Protein AF-A0A6A6AL32-F1 (afdb_monomer)

Secondary structure (DSSP, 8-state):
------------------------------EEEEEEETT--EEEEE---SS--EESS--BTTB---EEEEEE-TTEEEEEEEEETTEEEEEEEEEESSEEEE-TT--BSEEEEEEPPTT----------S-TT-S-GGGSSSPPPSEEEEETT--EEE-----TT--EE-EETTEE--EEEEEE-TTEEEEEEEEEEETTEEEEEEEEESSEEEE--TT--EEEEEEEE--

pLDDT: mean 79.02, std 18.91, range [33.31, 97.75]

Solvent-accessible surface area (backbone atoms only — not comparable to full-atom values): 13672 Å² total; per-residue (Å²): 136,87,85,88,81,86,83,83,81,79,83,79,81,78,79,77,78,77,73,70,80,77,73,76,79,68,75,82,63,54,68,34,30,34,33,30,26,84,84,70,51,52,34,78,37,55,50,78,40,84,94,60,74,40,68,64,51,72,66,56,98,87,38,58,50,53,23,36,33,42,38,33,31,71,54,20,35,38,37,31,17,22,73,38,101,88,46,84,39,59,77,72,45,61,50,62,25,75,39,73,52,68,52,74,98,46,45,33,26,28,36,30,25,28,76,57,59,94,84,63,82,78,75,81,81,48,72,74,68,95,64,82,81,74,71,59,75,78,63,78,76,57,73,77,54,34,26,34,32,28,31,82,85,62,41,71,44,74,34,56,71,52,39,88,87,35,74,44,68,42,58,57,98,86,43,75,52,48,41,48,33,42,39,31,30,66,60,17,35,40,36,34,19,30,74,57,67,50,101,89,42,60,41,79,73,47,77,46,76,19,68,47,69,50,70,52,57,102,85,45,54,39,37,31,37,28,22,25,75,68,128

Radius of gyration: 25.01 Å; Cα contacts (8 Å, |Δi|>4): 467; chains: 1; bounding box: 78×56×86 Å

Nearest PDB structures (foldseek):
  5cvr-assembly1_A-2  TM=4.921E-01  e=6.218E+00  Aliivibrio fischeri
  1vde-assembly1_B  TM=1.491E-01  e=5.055E+00  Saccharomyces cerevisiae

Structure (mmCIF, N/CA/C/O backbone):
data_AF-A0A6A6AL32-F1
#
_entry.id   AF-A0A6A6AL32-F1
#
loop_
_atom_site.group_PDB
_atom_site.id
_atom_site.type_symbol
_atom_site.label_atom_id
_atom_site.label_alt_id
_atom_site.label_comp_id
_atom_site.label_asym_id
_atom_site.label_entity_id
_atom_site.label_seq_id
_atom_site.pdbx_PDB_ins_code
_atom_site.Cartn_x
_atom_site.Cartn_y
_atom_site.Cartn_z
_atom_site.occupancy
_atom_site.B_iso_or_equiv
_atom_site.auth_seq_id
_atom_site.auth_comp_id
_atom_site.auth_asym_id
_atom_site.auth_atom_id
_atom_site.pdbx_PDB_model_num
ATOM 1 N N . MET A 1 1 ? -53.733 31.543 -63.436 1.00 39.62 1 MET A N 1
ATOM 2 C CA . MET A 1 1 ? -54.277 31.298 -62.085 1.00 39.62 1 MET A CA 1
ATOM 3 C C . MET A 1 1 ? -53.665 30.007 -61.556 1.00 39.62 1 MET A C 1
ATOM 5 O O . MET A 1 1 ? -53.900 28.961 -62.130 1.00 39.62 1 MET A O 1
ATOM 9 N N . ARG A 1 2 ? -52.800 30.176 -60.545 1.00 41.81 2 ARG A N 1
ATOM 10 C CA . ARG A 1 2 ? -52.396 29.277 -59.444 1.00 41.81 2 ARG A CA 1
ATOM 11 C C . ARG A 1 2 ? -52.102 27.797 -59.759 1.00 41.81 2 ARG A C 1
ATOM 13 O O . ARG A 1 2 ? -52.995 26.963 -59.735 1.00 41.81 2 ARG A O 1
ATOM 20 N N . PHE A 1 3 ? -50.811 27.505 -59.937 1.00 41.69 3 PHE A N 1
ATOM 21 C CA . PHE A 1 3 ? -50.223 26.168 -59.827 1.00 41.69 3 PHE A CA 1
ATOM 22 C C . PHE A 1 3 ? -49.847 25.841 -58.374 1.00 41.69 3 PHE A C 1
ATOM 24 O O . PHE A 1 3 ? -49.386 26.706 -57.629 1.00 41.69 3 PHE A O 1
ATOM 31 N N . SER A 1 4 ? -50.083 24.581 -58.013 1.00 46.56 4 SER A N 1
ATOM 32 C CA . SER A 1 4 ? -49.845 23.942 -56.721 1.00 46.56 4 SER A CA 1
ATOM 33 C C . SER A 1 4 ? -48.371 23.887 -56.321 1.00 46.56 4 SER A C 1
ATOM 35 O O . SER A 1 4 ? -47.539 23.436 -57.103 1.00 46.56 4 SER A O 1
ATOM 37 N N . SER A 1 5 ? -48.091 24.201 -55.054 1.00 47.94 5 SER A N 1
ATOM 38 C CA . SER A 1 5 ? -46.848 23.831 -54.370 1.00 47.94 5 SER A CA 1
ATOM 39 C C . SER A 1 5 ? -47.209 23.171 -53.041 1.00 47.94 5 SER A C 1
ATOM 41 O O . SER A 1 5 ? -47.559 23.851 -52.080 1.00 47.94 5 SER A O 1
ATOM 43 N N . ILE A 1 6 ? -47.173 21.837 -52.999 1.00 52.34 6 ILE A N 1
ATOM 44 C CA . ILE A 1 6 ? -47.275 21.056 -51.761 1.00 52.34 6 ILE A CA 1
ATOM 45 C C . ILE A 1 6 ? -45.851 20.894 -51.229 1.00 52.34 6 ILE A C 1
ATOM 47 O O . ILE A 1 6 ? -45.021 20.238 -51.852 1.00 52.34 6 ILE A O 1
ATOM 51 N N . ILE A 1 7 ? -45.564 21.519 -50.089 1.00 51.28 7 ILE A N 1
ATOM 52 C CA . ILE A 1 7 ? -44.311 21.349 -49.352 1.00 51.28 7 ILE A CA 1
ATOM 53 C C . ILE A 1 7 ? -44.485 20.118 -48.457 1.00 51.28 7 ILE A C 1
ATOM 55 O O . ILE A 1 7 ? -45.169 20.178 -47.438 1.00 51.28 7 ILE A O 1
ATOM 59 N N . ALA A 1 8 ? -43.893 18.990 -48.850 1.00 51.12 8 ALA A N 1
ATOM 60 C CA . ALA A 1 8 ? -43.762 17.814 -47.997 1.00 51.12 8 ALA A CA 1
ATOM 61 C C . ALA A 1 8 ? -42.516 17.981 -47.112 1.00 51.12 8 ALA A C 1
ATOM 63 O O . ALA A 1 8 ? -41.392 17.732 -47.544 1.00 51.12 8 ALA A O 1
ATOM 64 N N . GLY A 1 9 ? -42.712 18.461 -45.883 1.00 44.97 9 GLY A N 1
ATOM 65 C CA . GLY A 1 9 ? -41.668 18.518 -44.861 1.00 44.97 9 GLY A CA 1
ATOM 66 C C . GLY A 1 9 ? -41.471 17.146 -44.219 1.00 44.97 9 GLY A C 1
ATOM 67 O O . GLY A 1 9 ? -42.311 16.698 -43.444 1.00 44.97 9 GLY A O 1
ATOM 68 N N . VAL A 1 10 ? -40.366 16.477 -44.543 1.00 51.41 10 VAL A N 1
ATOM 69 C CA . VAL A 1 1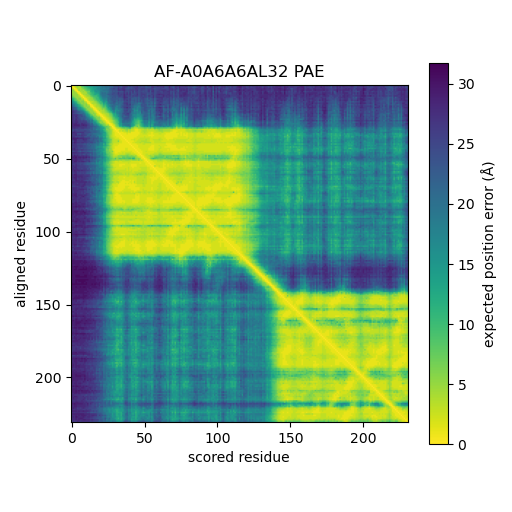0 ? -39.939 15.236 -43.886 1.00 51.41 10 VAL A CA 1
ATOM 70 C C . VAL A 1 10 ? -39.179 15.610 -42.612 1.00 51.41 10 VAL A C 1
ATOM 72 O O . VAL A 1 10 ? -38.063 16.120 -42.677 1.00 51.41 10 VAL A O 1
ATOM 75 N N . PHE A 1 11 ? -39.777 15.363 -41.446 1.00 47.66 11 PHE A N 1
ATOM 76 C CA . PHE A 1 11 ? -39.062 15.386 -40.170 1.00 47.66 11 PHE A CA 1
ATOM 77 C C . PHE A 1 11 ? -38.155 14.152 -40.094 1.00 47.66 11 PHE A C 1
ATOM 79 O O . PHE A 1 11 ? -38.613 13.048 -39.803 1.00 47.66 11 PHE A O 1
ATOM 86 N N . ALA A 1 12 ? -36.862 14.329 -40.364 1.00 51.38 12 ALA A N 1
ATOM 87 C CA . ALA A 1 12 ? -35.852 13.332 -40.035 1.00 51.38 12 ALA A CA 1
ATOM 88 C C . ALA A 1 12 ? -35.613 13.369 -38.518 1.00 51.38 12 ALA A C 1
ATOM 90 O O . ALA A 1 12 ? -34.933 14.256 -38.002 1.00 51.38 12 ALA A O 1
ATOM 91 N N . VAL A 1 13 ? -36.202 12.421 -37.789 1.00 52.66 13 VAL A N 1
ATOM 92 C CA . VAL A 1 13 ? -35.885 12.191 -36.376 1.00 52.66 13 VAL A CA 1
ATOM 93 C C . VAL A 1 13 ? -34.508 11.532 -36.331 1.00 52.66 13 VAL A C 1
ATOM 95 O O . VAL A 1 13 ? -34.380 10.323 -36.501 1.00 52.66 13 VAL A O 1
ATOM 98 N N . ALA A 1 14 ? -33.460 12.334 -36.157 1.00 46.19 14 ALA A N 1
ATOM 99 C CA . ALA A 1 14 ? -32.128 11.827 -35.863 1.00 46.19 14 ALA A CA 1
ATOM 100 C C . ALA A 1 14 ? -32.135 11.260 -34.437 1.00 46.19 14 ALA A C 1
ATOM 102 O O . ALA A 1 14 ? -31.957 11.984 -33.458 1.00 46.19 14 ALA A O 1
ATOM 103 N N . THR A 1 15 ? -32.388 9.960 -34.304 1.00 48.59 15 THR A N 1
ATOM 104 C CA . THR A 1 15 ? -32.153 9.236 -33.056 1.00 48.59 15 THR A CA 1
ATOM 105 C C . THR A 1 15 ? -30.650 9.187 -32.819 1.00 48.59 15 THR A C 1
ATOM 107 O O . THR A 1 15 ? -29.943 8.366 -33.403 1.00 48.59 15 THR A O 1
ATOM 110 N N . VAL A 1 16 ? -30.152 10.090 -31.977 1.00 54.19 16 VAL A N 1
ATOM 111 C CA . VAL A 1 16 ? -28.809 9.988 -31.413 1.00 54.19 16 VAL A CA 1
ATOM 112 C C . VAL A 1 16 ? -28.837 8.781 -30.482 1.00 54.19 16 VAL A C 1
ATOM 114 O O . VAL A 1 16 ? -29.325 8.860 -29.357 1.00 54.19 16 VAL A O 1
ATOM 117 N N . VAL A 1 17 ? -28.380 7.630 -30.977 1.00 47.62 17 VAL A N 1
ATOM 118 C CA . VAL A 1 17 ? -28.102 6.470 -30.131 1.00 47.62 17 VAL A CA 1
ATOM 119 C C . VAL A 1 17 ? -26.887 6.858 -29.303 1.00 47.62 17 VAL A C 1
ATOM 121 O O . VAL A 1 17 ? -25.746 6.724 -29.735 1.00 47.62 17 VAL A O 1
ATOM 124 N N . GLN A 1 18 ? -27.145 7.438 -28.135 1.00 45.66 18 GLN A N 1
ATOM 125 C CA . GLN A 1 18 ? -26.138 7.700 -27.126 1.00 45.66 18 GLN A CA 1
ATOM 126 C C . GLN A 1 18 ? -25.708 6.333 -26.587 1.00 45.66 18 GLN A C 1
ATOM 128 O O . GLN A 1 18 ? -26.260 5.820 -25.617 1.00 45.66 18 GLN A O 1
ATOM 133 N N . SER A 1 19 ? -24.776 5.684 -27.287 1.00 40.75 19 SER A N 1
ATOM 134 C CA . SER A 1 19 ? -24.077 4.521 -26.766 1.00 40.75 19 SER A CA 1
ATOM 135 C C . SER A 1 19 ? -23.251 5.016 -25.589 1.00 40.75 19 SER A C 1
ATOM 137 O O . SER A 1 19 ? -22.161 5.561 -25.776 1.00 40.75 19 SER A O 1
ATOM 139 N N . SER A 1 20 ? -23.799 4.900 -24.380 1.00 49.22 20 SER A N 1
ATOM 140 C CA . SER A 1 20 ? -23.015 5.063 -23.165 1.00 49.22 20 SER A CA 1
ATOM 141 C C . SER A 1 20 ? -21.782 4.174 -23.312 1.00 49.22 20 SER A C 1
ATOM 143 O O . SER A 1 20 ? -21.947 2.996 -23.654 1.00 49.22 20 SER A O 1
ATOM 145 N N . PRO A 1 21 ? -20.560 4.706 -23.137 1.00 47.72 21 PRO A N 1
ATOM 146 C CA . PRO A 1 21 ? -19.384 3.862 -23.138 1.00 47.72 21 PRO A CA 1
ATOM 147 C C . PRO A 1 21 ? -19.627 2.778 -22.094 1.00 47.72 21 PRO A C 1
ATOM 149 O O . PRO A 1 21 ? -19.868 3.067 -20.923 1.00 47.72 21 PRO A O 1
ATOM 152 N N . VAL A 1 22 ? -19.651 1.526 -22.547 1.00 39.62 22 VAL A N 1
ATOM 153 C CA . VAL A 1 22 ? -19.617 0.378 -21.652 1.00 39.62 22 VAL A CA 1
ATOM 154 C C . VAL A 1 22 ? -18.244 0.452 -21.009 1.00 39.62 22 VAL A C 1
ATOM 156 O O . VAL A 1 22 ? -17.255 0.009 -21.594 1.00 39.62 22 VAL A O 1
ATOM 159 N N . THR A 1 23 ? -18.169 1.104 -19.849 1.00 41.34 23 THR A N 1
ATOM 160 C CA . THR A 1 23 ? -17.002 1.059 -18.980 1.00 41.34 23 THR A CA 1
ATOM 161 C C . THR A 1 23 ? -16.757 -0.417 -18.744 1.00 41.34 23 THR A C 1
ATOM 163 O O . THR A 1 23 ? -17.569 -1.088 -18.105 1.00 41.34 23 THR A O 1
ATOM 166 N N . LYS A 1 24 ? -15.714 -0.962 -19.377 1.00 33.31 24 LYS A N 1
ATOM 167 C CA . LYS A 1 24 ? -15.335 -2.353 -19.176 1.00 33.31 24 LYS A CA 1
ATOM 168 C C . LYS A 1 24 ? -15.085 -2.492 -17.686 1.00 33.31 24 LYS A C 1
ATOM 170 O O . LYS A 1 24 ? -14.128 -1.924 -17.175 1.00 33.31 24 LYS A O 1
ATOM 175 N N . TYR A 1 25 ? -15.988 -3.194 -17.012 1.00 36.47 25 TYR A N 1
ATOM 176 C CA . TYR A 1 25 ? -15.809 -3.618 -15.640 1.00 36.47 25 TYR A CA 1
ATOM 177 C C . TYR A 1 25 ? -14.566 -4.503 -15.641 1.00 36.47 25 TYR A C 1
ATOM 179 O O . TYR A 1 25 ? -14.621 -5.669 -16.032 1.00 36.47 25 TYR A O 1
ATOM 187 N N . THR A 1 26 ? -13.411 -3.921 -15.326 1.00 45.47 26 THR A N 1
ATOM 188 C CA . THR A 1 26 ? -12.255 -4.715 -14.945 1.00 45.47 26 THR A CA 1
ATOM 189 C C . THR A 1 26 ? -12.677 -5.389 -13.651 1.00 45.47 26 THR A C 1
ATOM 191 O O . THR A 1 26 ? -13.000 -4.664 -12.707 1.00 45.47 26 THR A O 1
ATOM 194 N N . PRO A 1 27 ? -12.770 -6.731 -13.601 1.00 49.34 27 PRO A N 1
ATOM 195 C CA . PRO A 1 27 ? -13.026 -7.402 -12.339 1.00 49.34 27 PRO A CA 1
ATOM 196 C C . PRO A 1 27 ? -12.017 -6.846 -11.338 1.00 49.34 27 PRO A C 1
ATOM 198 O O . PRO A 1 27 ? -10.845 -6.698 -11.688 1.00 49.34 27 PRO A O 1
ATOM 201 N N . PHE A 1 28 ? -12.492 -6.444 -10.159 1.00 52.97 28 PHE A N 1
ATOM 202 C CA . PHE A 1 28 ? -11.616 -6.069 -9.058 1.00 52.97 28 PHE A CA 1
ATOM 203 C C . PHE A 1 28 ? -10.699 -7.267 -8.824 1.00 52.97 28 PHE A C 1
ATOM 205 O O . PHE A 1 28 ? -11.128 -8.286 -8.284 1.00 52.97 28 PHE A O 1
ATOM 212 N N . TYR A 1 29 ? -9.485 -7.202 -9.372 1.00 62.25 29 TYR A N 1
ATOM 213 C CA . TYR A 1 29 ? -8.478 -8.211 -9.115 1.00 62.25 29 TYR A CA 1
ATOM 214 C C . TYR A 1 29 ? -8.215 -8.165 -7.617 1.00 62.25 29 TYR A C 1
ATOM 216 O O . TYR A 1 29 ? -8.128 -7.085 -7.040 1.00 62.25 29 TYR A O 1
ATOM 224 N N . ASP A 1 30 ? -8.169 -9.346 -7.014 1.00 82.44 30 ASP A N 1
ATOM 225 C CA . ASP A 1 30 ? -7.924 -9.561 -5.595 1.00 82.44 30 ASP A CA 1
ATOM 226 C C . ASP A 1 30 ? -6.585 -8.895 -5.227 1.00 82.44 30 ASP A C 1
ATOM 228 O O . ASP A 1 30 ? -5.518 -9.401 -5.580 1.00 82.44 30 ASP A O 1
ATOM 232 N N . THR A 1 31 ? -6.648 -7.690 -4.656 1.00 85.00 31 THR A N 1
ATOM 233 C CA . THR A 1 31 ? -5.474 -6.899 -4.274 1.00 85.00 31 THR A CA 1
ATOM 234 C C . THR A 1 31 ? -4.752 -7.618 -3.144 1.00 85.00 31 THR A C 1
ATOM 236 O O . THR A 1 31 ? -5.384 -8.086 -2.202 1.00 85.00 31 THR A O 1
ATOM 239 N N . CYS A 1 32 ? -3.434 -7.739 -3.258 1.00 92.00 32 CYS A N 1
ATOM 240 C CA . CYS A 1 32 ? -2.605 -8.454 -2.286 1.00 92.00 32 CYS A CA 1
ATOM 241 C C . CYS A 1 32 ? -1.552 -7.563 -1.618 1.00 92.00 32 CYS A C 1
ATOM 243 O O . CYS A 1 32 ? -0.708 -8.059 -0.870 1.00 92.00 32 CYS A O 1
ATOM 245 N N . GLY A 1 33 ? -1.555 -6.271 -1.939 1.00 90.81 33 GLY A N 1
ATOM 246 C CA . GLY A 1 33 ? -0.634 -5.294 -1.388 1.00 90.81 33 GLY A CA 1
ATOM 247 C C . GLY A 1 33 ? -0.374 -4.125 -2.330 1.00 90.81 33 GLY A C 1
ATOM 248 O O . GLY A 1 33 ? -1.069 -3.912 -3.328 1.00 90.81 33 GLY A O 1
ATOM 249 N N . SER A 1 34 ? 0.678 -3.375 -2.032 1.00 92.62 34 SER A N 1
ATOM 250 C CA . SER A 1 34 ? 1.159 -2.283 -2.871 1.00 92.62 34 SER A CA 1
ATOM 251 C C . SER A 1 34 ? 2.657 -2.062 -2.716 1.00 92.62 34 SER A C 1
ATOM 253 O O . SER A 1 34 ? 3.301 -2.556 -1.793 1.00 92.62 34 SER A O 1
ATOM 255 N N . VAL A 1 35 ? 3.233 -1.323 -3.653 1.00 94.12 35 VAL A N 1
ATOM 256 C CA . VAL A 1 35 ? 4.619 -0.858 -3.586 1.00 94.12 35 VAL A CA 1
ATOM 257 C C . VAL A 1 35 ? 4.691 0.616 -3.939 1.00 94.12 35 VAL A C 1
ATOM 259 O O . VAL A 1 35 ? 3.858 1.119 -4.696 1.00 94.12 35 VAL A O 1
ATOM 262 N N . ILE A 1 36 ? 5.697 1.303 -3.404 1.00 88.25 36 ILE A N 1
ATOM 263 C CA . ILE A 1 36 ? 5.935 2.725 -3.660 1.00 88.25 36 ILE A CA 1
ATOM 264 C C . ILE A 1 36 ? 7.314 2.874 -4.294 1.00 88.25 36 ILE A C 1
ATOM 266 O O . ILE A 1 36 ? 8.308 2.361 -3.770 1.00 88.25 36 ILE A O 1
ATOM 270 N N . ASP A 1 37 ? 7.380 3.551 -5.439 1.00 91.25 37 ASP A N 1
ATOM 271 C CA . ASP A 1 37 ? 8.652 3.856 -6.094 1.00 91.25 37 ASP A CA 1
ATOM 272 C C . ASP A 1 37 ? 9.365 5.071 -5.490 1.00 91.25 37 ASP A C 1
ATOM 274 O O . ASP A 1 37 ? 8.849 5.793 -4.634 1.00 91.25 37 ASP A O 1
ATOM 278 N N . ASN A 1 38 ? 10.596 5.295 -5.940 1.00 87.38 38 ASN A N 1
ATOM 279 C CA . ASN A 1 38 ? 11.411 6.442 -5.543 1.00 87.38 38 ASN A CA 1
ATOM 280 C C . ASN A 1 38 ? 10.798 7.810 -5.909 1.00 87.38 38 ASN A C 1
ATOM 282 O O . ASN A 1 38 ? 11.225 8.828 -5.366 1.00 87.38 38 ASN A O 1
ATOM 286 N N . THR A 1 39 ? 9.801 7.848 -6.797 1.00 85.50 39 THR A N 1
ATOM 287 C CA . THR A 1 39 ? 9.029 9.047 -7.148 1.00 85.50 39 THR A CA 1
ATOM 288 C C . THR A 1 39 ? 7.749 9.187 -6.330 1.00 85.50 39 THR A C 1
ATOM 290 O O . THR A 1 39 ? 6.945 10.072 -6.610 1.00 85.50 39 THR A O 1
ATOM 293 N N . THR A 1 40 ? 7.560 8.356 -5.299 1.00 79.50 40 THR A N 1
ATOM 294 C CA . THR A 1 40 ? 6.365 8.282 -4.440 1.00 79.50 40 THR A CA 1
ATOM 295 C C . THR A 1 40 ? 5.101 7.781 -5.140 1.00 79.50 40 THR A C 1
ATOM 297 O O . THR A 1 40 ? 4.009 7.845 -4.576 1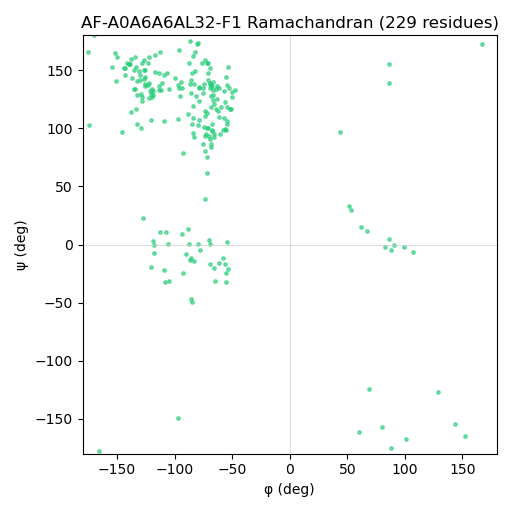.00 79.50 40 THR A O 1
ATOM 300 N N . LYS A 1 41 ? 5.223 7.240 -6.356 1.00 82.75 41 LYS A N 1
ATOM 301 C CA . LYS A 1 41 ? 4.087 6.672 -7.074 1.00 82.75 41 LYS A CA 1
ATOM 302 C C . LYS A 1 41 ? 3.771 5.286 -6.527 1.00 82.75 41 LYS A C 1
ATOM 304 O O . LYS A 1 41 ? 4.665 4.464 -6.325 1.00 82.75 41 LYS A O 1
ATOM 309 N N . VAL A 1 42 ? 2.482 5.039 -6.303 1.00 84.31 42 VAL A N 1
ATOM 310 C CA . VAL A 1 42 ? 1.989 3.780 -5.744 1.00 84.31 42 VAL A CA 1
ATOM 311 C C . VAL A 1 42 ? 1.514 2.846 -6.848 1.00 84.31 42 VAL A C 1
ATOM 313 O O . VAL A 1 42 ? 0.809 3.263 -7.768 1.00 84.31 42 VAL A O 1
ATOM 316 N N . TYR A 1 43 ? 1.870 1.572 -6.724 1.00 89.88 43 TYR A N 1
ATOM 317 C CA . TYR A 1 43 ? 1.436 0.501 -7.610 1.00 89.88 43 TYR A CA 1
ATOM 318 C C . TYR A 1 43 ? 0.731 -0.566 -6.785 1.00 89.88 43 TYR A C 1
ATOM 320 O O . TYR A 1 43 ? 1.279 -1.070 -5.805 1.00 89.88 43 TYR A O 1
ATOM 328 N N . VAL A 1 44 ? -0.489 -0.906 -7.188 1.00 90.44 44 VAL A N 1
ATOM 329 C CA . VAL A 1 44 ? -1.291 -1.943 -6.538 1.00 90.44 44 VAL A CA 1
ATOM 330 C C . VAL A 1 44 ? -0.843 -3.313 -7.038 1.00 90.44 44 VAL A C 1
ATOM 332 O O . VAL A 1 44 ? -0.784 -3.550 -8.247 1.00 90.44 44 VAL A O 1
ATOM 335 N N . LEU A 1 45 ? -0.543 -4.218 -6.109 1.00 93.38 45 LEU A N 1
ATOM 336 C CA . LEU A 1 45 ? -0.186 -5.597 -6.413 1.00 93.38 45 LEU A CA 1
ATOM 337 C C . LEU A 1 45 ? -1.454 -6.439 -6.523 1.00 93.38 45 LEU A C 1
ATOM 339 O O . LEU A 1 45 ? -2.379 -6.315 -5.720 1.00 93.38 45 LEU A O 1
ATOM 343 N N . GLN A 1 46 ? -1.491 -7.316 -7.518 1.00 92.69 46 GLN A N 1
ATOM 344 C CA . GLN A 1 46 ? -2.629 -8.193 -7.760 1.00 92.69 46 GLN A CA 1
ATOM 345 C C . GLN A 1 46 ? -2.259 -9.637 -7.448 1.00 92.69 46 GLN A C 1
ATOM 347 O O . GLN A 1 46 ? -1.196 -10.115 -7.842 1.00 92.69 46 GLN A O 1
ATOM 352 N N . ASN A 1 47 ? -3.169 -10.367 -6.812 1.00 91.50 47 ASN A N 1
ATOM 353 C CA . ASN A 1 47 ? -3.062 -11.809 -6.677 1.00 91.50 47 ASN A CA 1
ATOM 354 C C . ASN A 1 47 ? -3.216 -12.447 -8.063 1.00 91.50 47 ASN A C 1
ATOM 356 O O . ASN A 1 47 ? -4.311 -12.529 -8.626 1.00 91.50 47 ASN A O 1
ATOM 360 N N . ARG A 1 48 ? -2.089 -12.875 -8.625 1.00 87.38 48 ARG A N 1
ATOM 361 C CA . ARG A 1 48 ? -2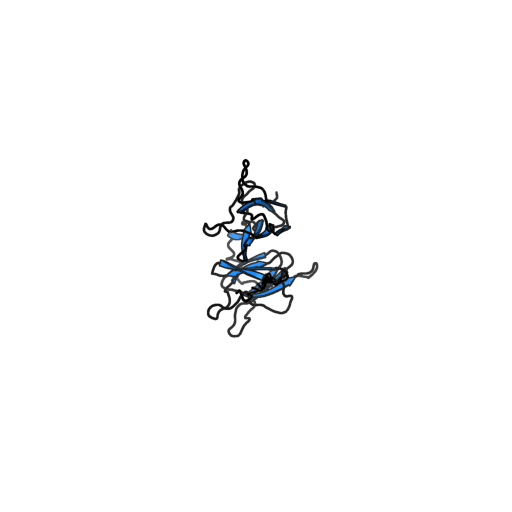.015 -13.524 -9.939 1.00 87.38 48 ARG A CA 1
ATOM 362 C C . ARG A 1 48 ? -1.781 -15.029 -9.829 1.00 87.38 48 ARG A C 1
ATOM 364 O O . ARG A 1 48 ? -1.775 -15.720 -10.842 1.00 87.38 48 ARG A O 1
ATOM 371 N N . GLY A 1 49 ? -1.690 -15.541 -8.604 1.00 84.31 49 GLY A N 1
ATOM 372 C CA . GLY A 1 49 ? -1.370 -16.931 -8.330 1.00 84.31 49 GLY A CA 1
ATOM 373 C C . GLY A 1 49 ? 0.134 -17.169 -8.241 1.00 84.31 49 GLY A C 1
ATOM 374 O O . GLY A 1 49 ? 0.945 -16.247 -8.248 1.00 84.31 49 GLY A O 1
ATOM 375 N N . TRP A 1 50 ? 0.486 -18.442 -8.096 1.00 84.31 50 TRP A N 1
ATOM 376 C CA . TRP A 1 50 ? 1.862 -18.882 -7.902 1.00 84.31 50 TRP A CA 1
ATOM 377 C C . TRP A 1 50 ? 2.506 -19.278 -9.234 1.00 84.31 50 TRP A C 1
ATOM 379 O O . TRP A 1 50 ? 1.871 -19.942 -10.053 1.00 84.31 50 TRP A O 1
ATOM 389 N N . GLY A 1 51 ? 3.774 -18.921 -9.419 1.00 85.12 51 GLY A N 1
ATOM 390 C CA . GLY A 1 51 ? 4.642 -19.377 -10.503 1.00 85.12 51 GLY A CA 1
ATOM 391 C C . GLY A 1 51 ? 4.958 -18.351 -11.592 1.00 85.12 51 GLY A C 1
ATOM 392 O O . GLY A 1 51 ? 5.799 -18.644 -12.441 1.00 85.12 51 GLY A O 1
ATOM 393 N N . GLU A 1 52 ? 4.342 -17.166 -11.584 1.00 89.94 52 GLU A N 1
ATOM 394 C CA . GLU A 1 52 ? 4.541 -16.157 -12.634 1.00 89.94 52 GLU A CA 1
ATOM 395 C C . GLU A 1 52 ? 4.808 -14.764 -12.043 1.00 89.94 52 GLU A C 1
ATOM 397 O O . GLU A 1 52 ? 3.884 -14.090 -11.585 1.00 89.94 52 GLU A O 1
ATOM 402 N N . PRO A 1 53 ? 6.070 -14.294 -12.052 1.00 95.25 53 PRO A N 1
ATOM 403 C CA . PRO A 1 53 ? 6.370 -12.920 -11.682 1.00 95.25 53 PRO A CA 1
ATOM 404 C C . PRO A 1 53 ? 5.853 -11.925 -12.729 1.00 95.25 53 PRO A C 1
ATOM 406 O O . PRO A 1 53 ? 6.027 -12.104 -13.936 1.00 95.25 53 PRO A O 1
ATOM 409 N N . HIS A 1 54 ? 5.276 -10.826 -12.257 1.00 95.69 54 HIS A N 1
ATOM 410 C CA . HIS A 1 54 ? 4.721 -9.743 -13.058 1.00 95.69 54 HIS A CA 1
ATOM 411 C C . HIS A 1 54 ? 5.463 -8.436 -12.810 1.00 95.69 54 HIS A C 1
ATOM 413 O O . HIS A 1 54 ? 5.940 -8.178 -11.709 1.00 95.69 54 HIS A O 1
ATOM 419 N N . ALA A 1 55 ? 5.544 -7.592 -13.838 1.00 96.75 55 ALA A N 1
ATOM 420 C CA . ALA A 1 55 ? 6.093 -6.251 -13.684 1.00 96.75 55 ALA A CA 1
ATOM 421 C C . ALA A 1 55 ? 5.177 -5.403 -12.787 1.00 96.75 55 ALA A C 1
ATOM 423 O O . ALA A 1 55 ? 3.953 -5.462 -12.906 1.00 96.75 55 ALA A O 1
ATOM 424 N N . ILE A 1 56 ? 5.780 -4.598 -11.914 1.00 95.88 56 ILE A N 1
ATOM 425 C CA . ILE A 1 56 ? 5.070 -3.672 -11.016 1.00 95.88 56 ILE A CA 1
ATOM 426 C C . ILE A 1 56 ? 4.343 -2.574 -11.812 1.00 95.88 56 ILE A C 1
ATOM 428 O O . ILE A 1 56 ? 3.267 -2.123 -11.426 1.00 95.88 56 ILE A O 1
ATOM 432 N N . GLY A 1 57 ? 4.901 -2.181 -12.956 1.00 93.69 57 GLY A N 1
ATOM 433 C CA . GLY A 1 57 ? 4.295 -1.241 -13.889 1.00 93.69 57 GLY A CA 1
ATOM 434 C C . GLY A 1 57 ? 4.986 -1.264 -15.249 1.00 93.69 57 GLY A C 1
ATOM 435 O O . GLY A 1 57 ? 5.913 -2.043 -15.479 1.00 93.69 57 GLY A O 1
ATOM 436 N N . ASP A 1 58 ? 4.526 -0.404 -16.154 1.00 93.31 58 ASP A N 1
ATOM 437 C CA . ASP A 1 58 ? 5.113 -0.265 -17.486 1.00 93.31 58 ASP A CA 1
ATOM 438 C C . ASP A 1 58 ? 6.488 0.404 -17.442 1.00 93.31 58 ASP A C 1
ATOM 440 O O . ASP A 1 58 ? 6.804 1.178 -16.534 1.00 93.31 58 ASP A O 1
ATOM 444 N N . LYS A 1 59 ? 7.300 0.136 -18.468 1.00 92.56 59 LYS A N 1
ATOM 445 C CA . LYS A 1 59 ? 8.596 0.795 -18.609 1.00 92.56 59 LYS A CA 1
ATOM 446 C C . LYS A 1 59 ? 8.432 2.283 -18.897 1.00 92.56 59 LYS A C 1
ATOM 448 O O . LYS A 1 59 ? 7.680 2.669 -19.791 1.00 92.56 59 LYS A O 1
ATOM 453 N N . HIS A 1 60 ? 9.232 3.095 -18.219 1.00 86.88 60 HIS A N 1
ATOM 454 C CA . HIS A 1 60 ? 9.438 4.500 -18.539 1.00 86.88 60 HIS A CA 1
ATOM 455 C C . HIS A 1 60 ? 10.915 4.714 -18.864 1.00 86.88 60 HIS A C 1
ATOM 457 O O . HIS A 1 60 ? 11.787 4.234 -18.142 1.00 86.88 60 HIS A O 1
ATOM 463 N N . ASP A 1 61 ? 11.202 5.334 -20.008 1.00 90.06 61 ASP A N 1
ATOM 464 C CA . ASP A 1 61 ? 12.571 5.551 -20.501 1.00 90.06 61 ASP A CA 1
ATOM 465 C C . ASP A 1 61 ? 13.449 4.284 -20.542 1.00 90.06 61 ASP A C 1
ATOM 467 O O . ASP A 1 61 ? 14.664 4.323 -20.368 1.00 90.06 61 ASP A O 1
ATOM 471 N N . GLY A 1 62 ? 12.821 3.131 -20.805 1.00 91.19 62 GLY A N 1
ATOM 472 C CA . GLY A 1 62 ? 13.493 1.83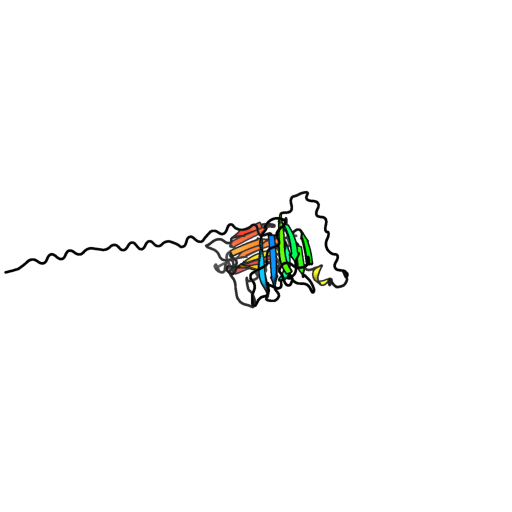5 -20.930 1.00 91.19 62 GLY A CA 1
ATOM 473 C C . GLY A 1 62 ? 13.664 1.051 -19.624 1.00 91.19 62 GLY A C 1
ATOM 474 O O . GLY A 1 62 ? 14.054 -0.120 -19.689 1.00 91.19 62 GLY A O 1
ATOM 475 N N . TYR A 1 63 ? 13.296 1.625 -18.478 1.00 89.44 63 TYR A N 1
ATOM 476 C CA . TYR A 1 63 ? 13.432 1.010 -17.153 1.00 89.44 63 TYR A CA 1
ATOM 477 C C . TYR A 1 63 ? 12.073 0.713 -16.528 1.00 89.44 63 TYR A C 1
ATOM 479 O O . TYR A 1 63 ? 11.105 1.436 -16.765 1.00 89.44 63 TYR A O 1
ATOM 487 N N . TYR A 1 64 ? 11.990 -0.358 -15.738 1.00 94.69 64 TYR A N 1
ATOM 488 C CA . TYR A 1 64 ? 10.818 -0.600 -14.891 1.00 94.69 64 TYR A CA 1
ATOM 489 C C . TYR A 1 64 ? 10.800 0.358 -13.687 1.00 94.69 64 TYR A C 1
ATOM 491 O O . TYR A 1 64 ? 11.855 0.879 -13.312 1.00 94.69 64 TYR A O 1
ATOM 499 N N . PRO A 1 65 ? 9.630 0.581 -13.057 1.00 93.56 65 PRO A N 1
ATOM 500 C CA . PRO A 1 65 ? 9.556 1.319 -11.801 1.00 93.56 65 PRO A CA 1
ATOM 501 C C . PRO A 1 65 ? 10.502 0.734 -10.750 1.00 93.56 65 PRO A C 1
ATOM 503 O O . PRO A 1 65 ? 10.550 -0.481 -10.561 1.00 93.56 65 PRO A O 1
ATOM 506 N N . MET A 1 66 ? 11.239 1.608 -10.062 1.00 94.56 66 MET A N 1
ATOM 507 C CA . MET A 1 66 ? 12.170 1.221 -9.003 1.00 94.56 66 MET A CA 1
ATOM 508 C C . MET A 1 66 ? 11.466 1.278 -7.649 1.00 94.56 66 MET A C 1
ATOM 510 O O . MET A 1 66 ? 11.592 2.259 -6.912 1.00 94.56 66 MET A O 1
ATOM 514 N N . ALA A 1 67 ? 10.677 0.246 -7.346 1.00 94.75 67 ALA A N 1
ATOM 515 C CA . ALA A 1 67 ? 9.924 0.177 -6.100 1.00 94.75 67 ALA A CA 1
ATOM 516 C C . ALA A 1 67 ? 10.880 0.042 -4.906 1.00 94.75 67 ALA A C 1
ATOM 518 O O . ALA A 1 67 ? 11.708 -0.868 -4.882 1.00 94.75 67 ALA A O 1
ATOM 519 N N . ALA A 1 68 ? 10.774 0.952 -3.937 1.00 92.06 68 ALA A N 1
ATOM 520 C CA . ALA A 1 68 ? 11.680 1.061 -2.791 1.00 92.06 68 ALA A CA 1
ATOM 521 C C . ALA A 1 68 ? 11.049 0.537 -1.491 1.00 92.06 68 ALA A C 1
ATOM 523 O O . ALA A 1 68 ? 11.747 -0.005 -0.633 1.00 92.06 68 ALA A O 1
ATOM 524 N N . THR A 1 69 ? 9.729 0.662 -1.352 1.00 91.62 69 THR A N 1
ATOM 525 C CA . THR A 1 69 ? 8.977 0.130 -0.211 1.00 91.62 69 THR A CA 1
ATOM 526 C C . THR A 1 69 ? 7.824 -0.745 -0.671 1.00 91.62 69 THR A C 1
ATOM 528 O O . THR A 1 69 ? 7.370 -0.655 -1.816 1.00 91.62 69 THR A O 1
ATOM 531 N N . PHE A 1 70 ? 7.357 -1.603 0.229 1.00 93.50 70 PHE A N 1
ATOM 532 C CA . PHE A 1 70 ? 6.257 -2.519 -0.027 1.00 93.50 70 PHE A CA 1
ATOM 533 C C . PHE A 1 70 ? 5.311 -2.609 1.169 1.00 93.50 70 PHE A C 1
ATOM 535 O O . PHE A 1 70 ? 5.712 -2.406 2.315 1.00 93.50 70 PHE A O 1
ATOM 542 N N . HIS A 1 71 ? 4.075 -2.972 0.853 1.00 90.81 71 HIS A N 1
ATOM 543 C CA . HIS A 1 71 ? 3.021 -3.409 1.750 1.00 90.81 71 HIS A CA 1
ATOM 544 C C . HIS A 1 71 ? 2.460 -4.721 1.198 1.00 90.81 71 HIS A C 1
ATOM 546 O O . HIS A 1 71 ? 2.120 -4.795 0.017 1.00 90.81 71 HIS A O 1
ATOM 552 N N . VAL A 1 72 ? 2.362 -5.753 2.028 1.00 89.50 72 VAL A N 1
ATOM 553 C CA . VAL A 1 72 ? 1.656 -7.001 1.712 1.00 89.50 72 VAL A CA 1
ATOM 554 C C . VAL A 1 72 ? 0.422 -7.075 2.598 1.00 89.50 72 VAL A C 1
ATOM 556 O O . VAL A 1 72 ? 0.511 -6.832 3.801 1.00 89.50 72 VAL A O 1
ATOM 559 N N . ASP A 1 73 ? -0.725 -7.399 2.005 1.00 84.44 73 ASP A N 1
ATOM 560 C CA . ASP A 1 73 ? -1.987 -7.512 2.730 1.00 84.44 73 ASP A CA 1
ATOM 561 C C . ASP A 1 73 ? -2.074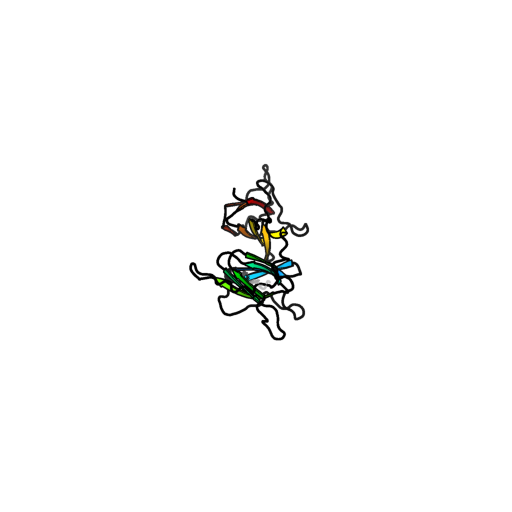 -8.820 3.534 1.00 84.44 73 ASP A C 1
ATOM 563 O O . ASP A 1 73 ? -1.470 -9.855 3.222 1.00 84.44 73 ASP A O 1
ATOM 567 N N . GLY A 1 74 ? -2.904 -8.803 4.580 1.00 80.75 74 GLY A N 1
ATOM 568 C CA . GLY A 1 74 ? -3.211 -9.995 5.368 1.00 80.75 74 GLY A CA 1
ATOM 569 C C . GLY A 1 74 ? -3.782 -11.133 4.511 1.00 80.75 74 GLY A C 1
ATOM 570 O O . GLY A 1 74 ? -4.709 -10.935 3.734 1.00 80.75 74 GLY A O 1
ATOM 571 N N . GLY A 1 75 ? -3.252 -12.349 4.684 1.00 84.06 75 GLY A N 1
ATOM 572 C CA . GLY A 1 75 ? -3.685 -13.530 3.924 1.00 84.06 75 GLY A CA 1
ATOM 573 C C . GLY A 1 75 ? -2.989 -13.717 2.572 1.00 84.06 75 GLY A C 1
ATOM 574 O O . GLY A 1 75 ? -3.322 -14.663 1.857 1.00 84.06 75 GLY A O 1
ATOM 575 N N . TYR A 1 76 ? -2.009 -12.875 2.237 1.00 92.31 76 TYR A N 1
ATOM 576 C CA . TYR A 1 76 ? -1.197 -13.005 1.029 1.00 92.31 76 TYR A CA 1
ATOM 577 C C . TYR A 1 76 ? 0.275 -13.236 1.349 1.00 92.31 76 TYR A C 1
ATOM 579 O O . TYR A 1 76 ? 0.751 -13.031 2.466 1.00 92.31 76 TYR A O 1
ATOM 587 N N . ALA A 1 77 ? 0.992 -13.699 0.339 1.00 92.88 77 ALA A N 1
ATOM 588 C CA . ALA A 1 77 ? 2.434 -13.797 0.318 1.00 92.88 77 ALA A CA 1
ATOM 589 C C . ALA A 1 77 ? 2.931 -13.227 -1.003 1.00 92.88 77 ALA A C 1
ATOM 591 O O . ALA A 1 77 ? 2.303 -13.455 -2.038 1.00 92.88 77 ALA A O 1
ATOM 592 N N . CYS A 1 78 ? 4.047 -12.507 -0.961 1.00 95.50 78 CYS A N 1
ATOM 593 C CA . CYS A 1 78 ? 4.637 -11.874 -2.129 1.00 95.50 78 CYS A CA 1
ATOM 594 C C . CYS A 1 78 ? 6.149 -12.093 -2.171 1.00 95.50 78 CYS A C 1
ATOM 596 O O . CYS A 1 78 ? 6.847 -11.889 -1.176 1.00 95.50 78 CYS A O 1
ATOM 598 N N . LYS A 1 79 ? 6.664 -12.465 -3.343 1.00 96.56 79 LYS A N 1
ATOM 599 C CA . LYS A 1 79 ? 8.087 -12.406 -3.692 1.00 96.56 79 LYS A CA 1
ATOM 600 C C . LYS A 1 79 ? 8.354 -11.169 -4.527 1.00 96.56 79 LYS A C 1
ATOM 602 O O . LYS A 1 79 ? 7.550 -10.834 -5.393 1.00 96.56 79 LYS A O 1
ATOM 607 N N . PHE A 1 80 ? 9.503 -10.543 -4.313 1.00 97.00 80 PHE A N 1
ATOM 608 C CA . PHE A 1 80 ? 9.934 -9.370 -5.070 1.00 97.00 80 PHE A CA 1
ATOM 609 C C . PHE A 1 80 ? 11.278 -9.621 -5.737 1.00 97.00 80 PHE A C 1
ATOM 611 O O . PHE A 1 80 ? 12.179 -10.195 -5.127 1.00 97.00 80 PHE A O 1
ATOM 618 N N . TYR A 1 81 ? 11.423 -9.168 -6.978 1.00 97.44 81 TYR A N 1
ATOM 619 C CA . TYR A 1 81 ? 12.608 -9.401 -7.801 1.00 97.44 81 TYR A CA 1
ATOM 620 C C . TYR A 1 81 ? 13.105 -8.090 -8.399 1.00 97.44 81 TYR A C 1
ATOM 622 O O . TYR A 1 81 ? 12.304 -7.221 -8.757 1.00 97.44 81 TYR A O 1
ATOM 630 N N . ASN A 1 82 ? 14.420 -7.963 -8.551 1.00 96.50 82 ASN A N 1
ATOM 631 C CA . ASN A 1 82 ? 15.015 -6.831 -9.259 1.00 96.50 82 ASN A CA 1
ATOM 632 C C . ASN A 1 82 ? 14.940 -7.018 -10.789 1.00 96.50 82 ASN A C 1
ATOM 634 O O . ASN A 1 82 ? 14.511 -8.062 -11.288 1.00 96.50 82 ASN A O 1
ATOM 638 N N . GLU A 1 83 ? 15.326 -5.993 -11.551 1.00 95.81 83 GLU A N 1
ATOM 639 C CA . GLU A 1 83 ? 15.482 -6.096 -13.007 1.00 95.81 83 GLU A CA 1
ATOM 640 C C . GLU A 1 83 ? 16.855 -6.681 -13.374 1.00 95.81 83 GLU A C 1
ATOM 642 O O . GLU A 1 83 ? 17.889 -6.289 -12.833 1.00 95.81 83 GLU A O 1
ATOM 647 N N . ALA A 1 84 ? 16.874 -7.582 -14.355 1.00 92.75 84 ALA A N 1
ATOM 648 C CA . ALA A 1 84 ? 18.071 -8.018 -15.063 1.00 92.75 84 ALA A CA 1
ATOM 649 C C . ALA A 1 84 ? 18.034 -7.547 -16.524 1.00 92.75 84 ALA A C 1
ATOM 651 O O . ALA A 1 84 ? 16.983 -7.219 -17.071 1.00 92.75 84 ALA A O 1
ATOM 652 N N . THR A 1 85 ? 19.174 -7.609 -17.220 1.00 89.50 85 THR A N 1
ATOM 653 C CA . THR A 1 85 ? 19.322 -7.156 -18.622 1.00 89.50 85 THR A CA 1
ATOM 654 C C . THR A 1 85 ? 18.302 -7.769 -19.593 1.00 89.50 85 THR A C 1
ATOM 656 O O . THR A 1 85 ? 18.085 -7.239 -20.679 1.00 89.50 85 THR A O 1
ATOM 659 N N . ARG A 1 86 ? 17.699 -8.912 -19.240 1.00 87.94 86 ARG A N 1
ATOM 660 C CA . ARG A 1 86 ? 16.745 -9.652 -20.078 1.00 87.94 86 ARG A CA 1
ATOM 661 C C . ARG A 1 86 ? 15.418 -9.971 -19.375 1.00 87.94 86 ARG A C 1
ATOM 663 O O . ARG A 1 86 ? 14.741 -10.903 -19.797 1.00 87.94 86 ARG A O 1
ATOM 670 N N . GLY A 1 87 ? 15.042 -9.224 -18.334 1.00 92.25 87 GLY A N 1
ATOM 671 C CA . GLY A 1 87 ? 13.753 -9.388 -17.651 1.00 92.25 87 GLY A CA 1
ATOM 672 C C . GLY A 1 87 ? 13.891 -9.517 -16.139 1.00 92.25 87 GLY A C 1
ATOM 673 O O . GLY A 1 87 ? 14.501 -8.663 -15.503 1.00 92.25 87 GLY A O 1
ATOM 674 N N . ILE A 1 88 ? 13.304 -10.573 -15.575 1.00 96.31 88 ILE A N 1
ATOM 675 C CA . ILE A 1 88 ? 13.278 -10.824 -14.129 1.00 96.31 88 ILE A CA 1
ATOM 676 C C . ILE A 1 88 ? 14.692 -11.159 -13.644 1.00 96.31 88 ILE A C 1
ATOM 678 O O . ILE A 1 88 ? 15.362 -12.023 -14.214 1.00 96.31 88 ILE A O 1
ATOM 682 N N . GLY A 1 89 ? 15.149 -10.454 -12.614 1.00 95.62 89 GLY A N 1
ATOM 683 C CA . GLY A 1 89 ? 16.434 -10.684 -11.974 1.00 95.62 89 GLY A CA 1
ATOM 684 C C . GLY A 1 89 ? 16.340 -11.545 -10.715 1.00 95.62 89 GLY A C 1
ATOM 685 O O . GLY A 1 89 ? 15.516 -12.453 -10.604 1.00 95.62 89 GLY A O 1
ATOM 686 N N . SER A 1 90 ? 17.242 -11.288 -9.774 1.00 95.75 90 SER A N 1
ATOM 687 C CA . SER A 1 90 ? 17.359 -12.021 -8.515 1.00 95.75 90 SER A CA 1
ATOM 688 C C . SER A 1 90 ? 16.200 -11.715 -7.567 1.00 95.75 90 SER A C 1
ATOM 690 O O . SER A 1 90 ? 15.704 -10.588 -7.507 1.00 95.75 90 SER A O 1
ATOM 692 N N . LEU A 1 91 ? 15.820 -12.723 -6.778 1.00 95.69 91 LEU A N 1
ATOM 693 C CA . LEU A 1 91 ? 14.900 -12.569 -5.653 1.00 95.69 91 LEU A CA 1
ATOM 694 C C . LEU A 1 91 ? 15.523 -11.639 -4.602 1.00 95.69 91 LEU A C 1
ATOM 696 O O . LEU A 1 91 ? 16.627 -11.892 -4.126 1.00 95.69 91 LEU A O 1
ATOM 700 N N . ILE A 1 92 ? 14.794 -10.588 -4.244 1.00 95.31 92 ILE A N 1
ATOM 701 C CA . ILE A 1 92 ? 15.154 -9.632 -3.191 1.00 95.31 92 ILE A CA 1
ATOM 702 C C . ILE A 1 92 ? 14.680 -10.164 -1.841 1.00 95.31 92 ILE A C 1
ATOM 704 O O . ILE A 1 92 ? 15.429 -10.168 -0.869 1.00 95.31 92 ILE A O 1
ATOM 708 N N . GLY A 1 93 ? 13.432 -10.631 -1.790 1.00 92.62 93 GLY A N 1
ATOM 709 C CA . GLY A 1 93 ? 12.816 -11.102 -0.560 1.00 92.62 93 GLY A CA 1
ATOM 710 C C . GLY A 1 93 ? 11.430 -11.688 -0.780 1.00 92.62 93 GLY A C 1
ATOM 711 O O . GLY A 1 93 ? 10.814 -11.508 -1.835 1.00 92.62 93 GLY A O 1
ATOM 712 N N . GLN A 1 94 ? 10.962 -12.399 0.243 1.00 94.62 94 GLN A N 1
ATOM 713 C CA . GLN A 1 94 ? 9.633 -12.985 0.315 1.00 94.62 94 GLN A CA 1
ATOM 714 C C . GLN A 1 94 ? 8.983 -12.577 1.633 1.00 94.62 94 GLN A C 1
ATOM 716 O O . GLN A 1 94 ? 9.568 -12.764 2.701 1.00 94.62 94 GLN A O 1
ATOM 721 N N . TYR A 1 95 ? 7.780 -12.024 1.544 1.00 92.75 95 TYR A N 1
ATOM 722 C CA . TYR A 1 95 ? 7.073 -11.420 2.667 1.00 92.75 95 TYR A CA 1
ATOM 723 C C . TYR A 1 95 ? 5.650 -11.957 2.736 1.00 92.75 95 TYR A C 1
ATOM 725 O O . TYR A 1 95 ? 5.064 -12.323 1.715 1.00 92.75 95 TYR A O 1
ATOM 733 N N . TYR A 1 96 ? 5.114 -12.030 3.950 1.00 89.50 96 TYR A N 1
ATOM 734 C CA . TYR A 1 96 ? 3.883 -12.753 4.242 1.00 89.50 96 TYR A CA 1
ATOM 735 C C . TYR A 1 96 ? 2.979 -11.952 5.167 1.00 89.50 96 TYR A C 1
ATOM 737 O O . TYR A 1 96 ? 3.451 -11.329 6.117 1.00 89.50 96 TYR A O 1
ATOM 745 N N . GLY A 1 97 ? 1.673 -12.051 4.936 1.00 83.19 97 GLY A N 1
ATOM 746 C CA . GLY A 1 97 ? 0.658 -11.388 5.741 1.00 83.19 97 GLY A CA 1
ATOM 747 C C . GLY A 1 97 ? 0.809 -9.870 5.747 1.00 83.19 97 GLY A C 1
ATOM 748 O O . GLY A 1 97 ? 1.483 -9.308 4.891 1.00 83.19 97 GLY A O 1
ATOM 749 N N . LEU A 1 98 ? 0.188 -9.234 6.744 1.00 79.12 98 LEU A N 1
ATOM 750 C CA . LEU A 1 98 ? 0.180 -7.783 6.914 1.00 79.12 98 LEU A CA 1
ATOM 751 C C . LEU A 1 98 ? 1.583 -7.275 7.279 1.00 79.12 98 LEU A C 1
ATOM 753 O O . LEU A 1 98 ? 1.919 -7.170 8.460 1.00 79.12 98 LEU A O 1
ATOM 757 N N . THR A 1 99 ? 2.402 -7.011 6.265 1.00 86.00 99 THR A N 1
ATOM 758 C CA . THR A 1 99 ? 3.811 -6.644 6.428 1.00 86.00 99 THR A CA 1
ATOM 759 C C . THR A 1 99 ? 4.149 -5.439 5.568 1.00 86.00 99 THR A C 1
ATOM 761 O O . THR A 1 99 ? 3.953 -5.454 4.355 1.00 86.00 99 THR A O 1
ATOM 764 N N . ASP A 1 100 ? 4.746 -4.437 6.203 1.00 86.75 100 ASP A N 1
ATOM 765 C CA . ASP A 1 100 ? 5.347 -3.274 5.561 1.00 86.75 100 ASP A CA 1
ATOM 766 C C . ASP A 1 100 ? 6.873 -3.370 5.618 1.00 86.75 100 ASP A C 1
ATOM 768 O O . ASP A 1 100 ? 7.443 -3.876 6.590 1.00 86.75 100 ASP A O 1
ATOM 772 N N . GLY A 1 101 ? 7.558 -2.845 4.605 1.00 86.69 101 GLY A N 1
ATOM 773 C CA . GLY A 1 101 ? 9.014 -2.812 4.624 1.00 86.69 101 GLY A CA 1
ATOM 774 C C . GLY A 1 101 ? 9.655 -1.977 3.526 1.00 86.69 101 GLY A C 1
ATOM 775 O O . GLY A 1 101 ? 8.999 -1.360 2.688 1.00 86.69 101 GLY A O 1
ATOM 776 N N . ASN A 1 102 ? 10.985 -1.957 3.562 1.00 92.88 102 ASN A N 1
ATOM 777 C CA . ASN A 1 102 ? 11.845 -1.293 2.591 1.00 92.88 102 ASN A CA 1
ATOM 778 C C . ASN A 1 102 ? 12.851 -2.317 2.039 1.00 92.88 102 ASN A C 1
ATOM 780 O O . ASN A 1 102 ? 13.306 -3.194 2.777 1.00 92.88 102 ASN A O 1
ATOM 784 N N . PHE A 1 103 ? 13.190 -2.214 0.755 1.00 91.56 103 PHE A N 1
ATOM 785 C CA . PHE A 1 103 ? 14.146 -3.106 0.088 1.00 91.56 103 PHE A CA 1
ATOM 786 C C . PHE A 1 103 ? 15.629 -2.760 0.364 1.00 91.56 103 PHE A C 1
ATOM 788 O O . PHE A 1 103 ? 16.529 -3.460 -0.106 1.00 91.56 103 PHE A O 1
ATOM 795 N N . GLY A 1 104 ? 15.895 -1.720 1.157 1.00 90.50 104 GLY A N 1
ATOM 796 C CA . GLY A 1 104 ? 17.220 -1.227 1.520 1.00 90.50 104 GLY A CA 1
ATOM 797 C C . GLY A 1 104 ? 17.931 -0.613 0.320 1.00 90.50 104 GLY A C 1
ATOM 798 O O . GLY A 1 104 ? 17.399 0.274 -0.343 1.00 90.50 104 GLY A O 1
ATOM 799 N N . ASP A 1 105 ? 19.123 -1.128 0.024 1.00 90.06 105 ASP A N 1
ATOM 800 C CA . ASP A 1 105 ? 19.897 -0.749 -1.165 1.00 90.06 105 ASP A CA 1
ATOM 801 C C . ASP A 1 105 ? 19.386 -1.424 -2.456 1.00 90.06 105 ASP A C 1
ATOM 803 O O . ASP A 1 105 ? 19.892 -1.152 -3.548 1.00 90.06 105 ASP A O 1
ATOM 807 N N . ASN A 1 106 ? 18.400 -2.324 -2.351 1.00 94.31 106 ASN A N 1
ATOM 808 C CA . ASN A 1 106 ? 17.756 -2.963 -3.497 1.00 94.31 106 ASN A CA 1
ATOM 809 C C . ASN A 1 106 ? 16.464 -2.236 -3.889 1.00 94.31 106 ASN A C 1
ATOM 811 O O . ASN A 1 106 ? 15.919 -1.428 -3.143 1.00 94.31 106 ASN A O 1
ATOM 815 N N . TRP A 1 107 ? 15.939 -2.576 -5.064 1.00 95.12 107 TRP A N 1
ATOM 816 C CA . TRP A 1 107 ? 14.641 -2.112 -5.543 1.00 95.12 107 TRP A CA 1
ATOM 817 C C . TRP A 1 107 ? 13.945 -3.224 -6.324 1.00 95.12 107 TRP A C 1
ATOM 819 O O . TRP A 1 107 ? 14.602 -4.016 -7.007 1.00 95.12 107 TRP A O 1
ATOM 829 N N . ALA A 1 108 ? 12.620 -3.284 -6.226 1.00 97.19 108 ALA A N 1
ATOM 830 C CA . ALA A 1 108 ? 11.812 -4.280 -6.916 1.00 97.19 108 ALA A CA 1
ATOM 831 C C . ALA A 1 108 ? 11.299 -3.744 -8.258 1.00 97.19 108 ALA A C 1
ATOM 833 O O . ALA A 1 108 ? 10.793 -2.627 -8.333 1.00 97.19 108 ALA A O 1
ATOM 834 N N . ALA A 1 109 ? 11.410 -4.569 -9.298 1.00 97.50 109 ALA A N 1
ATOM 835 C C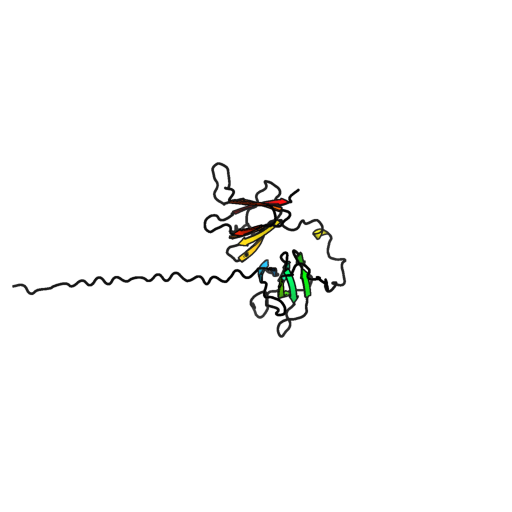A . ALA A 1 109 ? 10.845 -4.347 -10.633 1.00 97.50 109 ALA A CA 1
ATOM 836 C C . ALA A 1 109 ? 9.660 -5.283 -10.906 1.00 97.50 109 ALA A C 1
ATOM 838 O O . ALA A 1 109 ? 8.718 -4.938 -11.626 1.00 97.50 109 ALA A O 1
ATOM 839 N N . PHE A 1 110 ? 9.729 -6.486 -10.330 1.00 97.75 110 PHE A N 1
ATOM 840 C CA . PHE A 1 110 ? 8.745 -7.543 -10.497 1.00 97.75 110 PHE A CA 1
ATOM 841 C C . PHE A 1 110 ? 8.284 -8.071 -9.146 1.00 97.75 110 PHE A C 1
ATOM 843 O O . PHE A 1 110 ? 9.014 -8.016 -8.153 1.00 97.75 110 PHE A O 1
ATOM 850 N N . TYR A 1 111 ? 7.087 -8.641 -9.140 1.00 97.19 111 TYR A N 1
ATOM 851 C CA . TYR A 1 111 ? 6.498 -9.282 -7.981 1.00 97.19 111 TYR A CA 1
ATOM 852 C C . TYR A 1 111 ? 5.770 -10.566 -8.374 1.00 97.19 111 TYR A C 1
ATOM 854 O O . TYR A 1 111 ? 5.306 -10.711 -9.499 1.00 97.19 111 TYR A O 1
ATOM 862 N N . GLU A 1 112 ? 5.629 -11.482 -7.433 1.00 96.00 112 GLU A N 1
ATOM 863 C CA . GLU A 1 112 ? 4.788 -12.670 -7.550 1.00 96.00 112 GLU A CA 1
ATOM 864 C C . GLU A 1 112 ? 3.996 -12.774 -6.251 1.00 96.00 112 GLU A C 1
ATOM 866 O O . GLU A 1 112 ? 4.608 -12.928 -5.197 1.00 96.00 112 GLU A O 1
ATOM 871 N N . CYS A 1 113 ? 2.667 -12.664 -6.306 1.00 94.88 113 CYS A N 1
ATOM 872 C CA . CYS A 1 113 ? 1.828 -12.705 -5.111 1.00 94.88 113 CYS A CA 1
ATOM 873 C C . CYS A 1 113 ? 0.730 -13.760 -5.215 1.00 94.88 113 CYS A C 1
ATOM 875 O O . CYS A 1 113 ? 0.056 -13.884 -6.242 1.00 94.88 113 CYS A O 1
ATOM 877 N N . TRP A 1 114 ? 0.511 -14.470 -4.112 1.00 93.44 114 TRP A N 1
ATOM 878 C CA . TRP A 1 114 ? -0.504 -15.507 -3.996 1.00 93.44 114 TRP A CA 1
ATOM 879 C C . TRP A 1 114 ? -1.212 -15.446 -2.646 1.00 93.44 114 TRP A C 1
ATOM 881 O O . TRP A 1 114 ? -0.684 -14.954 -1.648 1.00 93.44 114 TRP A O 1
ATOM 891 N N . LYS A 1 115 ? -2.435 -15.971 -2.622 1.00 91.25 115 LYS A N 1
ATOM 892 C CA . LYS A 1 115 ? -3.209 -16.137 -1.394 1.00 91.25 115 LYS A CA 1
ATOM 893 C C . LYS A 1 115 ? -2.670 -17.315 -0.587 1.00 91.25 115 LYS A C 1
ATOM 895 O O . LYS A 1 115 ? -2.519 -18.410 -1.130 1.00 91.25 115 LYS A O 1
ATOM 900 N N . VAL A 1 116 ? -2.422 -17.099 0.697 1.00 88.94 116 VAL A N 1
ATOM 901 C CA . VAL A 1 116 ? -2.007 -18.140 1.642 1.00 88.94 116 VAL A CA 1
ATOM 902 C C . VAL A 1 116 ? -3.254 -18.826 2.183 1.00 88.94 116 VAL A C 1
ATOM 904 O O . VAL A 1 116 ? -4.200 -18.156 2.608 1.00 88.94 116 VAL A O 1
ATOM 907 N N . LYS A 1 117 ? -3.293 -20.159 2.155 1.00 85.56 117 LYS A N 1
ATOM 908 C CA . LYS A 1 117 ? -4.394 -20.906 2.767 1.00 85.56 117 LYS A CA 1
ATOM 909 C C . LYS A 1 117 ? -4.118 -21.099 4.250 1.00 85.56 117 LYS A C 1
ATOM 911 O O . LYS A 1 117 ? -2.978 -21.242 4.683 1.00 85.56 117 LYS A O 1
ATOM 916 N N . GLU A 1 118 ? -5.186 -21.121 5.035 1.00 73.06 118 GLU A N 1
ATOM 917 C CA . GLU A 1 118 ? -5.098 -21.447 6.453 1.00 73.06 118 GLU A CA 1
ATOM 918 C C . GLU A 1 118 ? -4.509 -22.860 6.614 1.00 73.06 118 GLU A C 1
ATOM 920 O O . GLU A 1 118 ? -5.068 -23.833 6.107 1.00 73.06 118 GLU A O 1
ATOM 925 N N . GLY A 1 119 ? -3.347 -22.953 7.269 1.00 67.25 119 GLY A N 1
ATOM 926 C CA . GLY A 1 119 ? -2.600 -24.202 7.440 1.00 67.25 119 GLY A CA 1
ATOM 927 C C . GLY A 1 119 ? -1.437 -24.423 6.467 1.00 67.25 119 GLY A C 1
ATOM 928 O O . GLY A 1 119 ? -0.732 -25.418 6.630 1.00 67.25 119 GLY A O 1
ATOM 929 N N . ASP A 1 120 ? -1.192 -23.524 5.506 1.00 72.50 120 ASP A N 1
ATOM 930 C CA . ASP A 1 120 ? 0.060 -23.548 4.743 1.00 72.50 120 ASP A CA 1
ATOM 931 C C . ASP A 1 120 ? 1.227 -23.219 5.693 1.00 72.50 120 ASP A C 1
ATOM 933 O O . ASP A 1 120 ? 1.252 -22.167 6.338 1.00 72.50 120 ASP A O 1
ATOM 937 N N . GLU A 1 121 ? 2.188 -24.137 5.810 1.00 58.19 121 GLU A N 1
ATOM 938 C CA . GLU A 1 121 ? 3.394 -23.930 6.609 1.00 58.19 121 GLU A CA 1
ATOM 939 C C . GLU A 1 121 ? 4.282 -22.912 5.890 1.00 58.19 121 GLU A C 1
ATOM 941 O O . GLU A 1 121 ? 4.960 -23.208 4.905 1.00 58.19 121 GLU A O 1
ATOM 946 N N . ILE A 1 122 ? 4.222 -21.667 6.356 1.00 60.53 122 ILE A N 1
ATOM 947 C CA . ILE A 1 122 ? 5.055 -20.587 5.848 1.00 60.53 122 ILE A CA 1
ATOM 948 C C . ILE A 1 122 ? 6.475 -20.801 6.377 1.00 60.53 122 ILE A C 1
ATOM 950 O O . ILE A 1 122 ? 6.818 -20.345 7.469 1.00 60.53 122 ILE A O 1
ATOM 954 N N . THR A 1 123 ? 7.326 -21.482 5.610 1.00 55.31 123 THR A N 1
ATOM 955 C CA . THR A 1 123 ? 8.765 -21.438 5.864 1.00 55.31 123 THR A CA 1
ATOM 956 C C . THR A 1 123 ? 9.265 -20.069 5.420 1.00 55.31 123 THR A C 1
ATOM 958 O O . THR A 1 123 ? 9.248 -19.699 4.242 1.00 55.31 123 THR A O 1
ATOM 961 N N . SER A 1 124 ? 9.659 -19.245 6.387 1.00 50.97 124 SER A N 1
ATOM 962 C CA . SER A 1 124 ? 10.366 -18.003 6.110 1.00 50.97 124 SER A CA 1
ATOM 963 C C . SER A 1 124 ? 11.782 -18.347 5.647 1.00 50.97 124 SER A C 1
ATOM 965 O O . SER A 1 124 ? 12.743 -18.149 6.386 1.00 50.97 124 SER A O 1
ATOM 967 N N . ASP A 1 125 ? 11.933 -18.819 4.411 1.00 47.09 125 ASP A N 1
ATOM 968 C CA . ASP A 1 125 ? 13.227 -18.871 3.716 1.00 47.09 125 ASP A CA 1
ATOM 969 C C . ASP A 1 125 ? 13.645 -17.453 3.288 1.00 47.09 125 ASP A C 1
ATOM 971 O O . ASP A 1 125 ? 14.151 -17.217 2.190 1.00 47.09 125 ASP A O 1
ATOM 975 N N . ALA A 1 126 ? 13.378 -16.475 4.158 1.00 41.38 126 ALA A N 1
ATOM 976 C CA . ALA A 1 126 ? 13.868 -15.128 4.017 1.00 41.38 126 ALA A CA 1
ATOM 977 C C . ALA A 1 126 ? 15.385 -15.233 3.916 1.00 41.38 126 ALA A C 1
ATOM 979 O O . ALA A 1 126 ? 16.046 -15.783 4.799 1.00 41.38 126 ALA A O 1
ATOM 980 N N . ILE A 1 127 ? 15.930 -14.701 2.824 1.00 43.50 127 ILE A N 1
ATOM 981 C CA . ILE A 1 127 ? 17.330 -14.319 2.775 1.00 43.50 127 ILE A CA 1
ATOM 982 C C . ILE A 1 127 ? 17.513 -13.391 3.970 1.00 43.50 127 ILE A C 1
ATOM 984 O O . ILE A 1 127 ? 17.042 -12.255 3.966 1.00 43.50 127 ILE A O 1
ATOM 988 N N . THR A 1 128 ? 18.127 -13.916 5.027 1.00 40.00 128 THR A N 1
ATOM 989 C CA . THR A 1 128 ? 18.628 -13.135 6.142 1.00 40.00 128 THR A CA 1
ATOM 990 C C . THR A 1 128 ? 19.602 -12.155 5.517 1.00 40.00 128 THR A C 1
ATOM 992 O O . THR A 1 128 ? 20.724 -12.526 5.171 1.00 40.00 128 THR A O 1
ATOM 995 N N . THR A 1 129 ? 19.161 -10.921 5.280 1.00 39.84 129 THR A N 1
ATOM 996 C CA . THR A 1 129 ? 20.068 -9.831 4.956 1.00 39.84 129 THR A CA 1
ATOM 997 C C . THR A 1 129 ? 21.129 -9.839 6.047 1.00 39.84 129 THR A C 1
ATOM 999 O O . THR A 1 129 ? 20.838 -9.733 7.239 1.00 39.84 129 THR A O 1
ATOM 1002 N N . THR A 1 130 ? 22.367 -10.100 5.642 1.00 40.88 130 THR A N 1
ATOM 1003 C CA . THR A 1 130 ? 23.537 -10.193 6.510 1.00 40.88 130 THR A CA 1
ATOM 1004 C C . THR A 1 130 ? 23.932 -8.804 7.008 1.00 40.88 130 THR A C 1
ATOM 1006 O O . THR A 1 130 ? 25.004 -8.338 6.664 1.00 40.88 130 THR A O 1
ATOM 1009 N N . ASP A 1 131 ? 23.053 -8.125 7.749 1.00 38.97 131 ASP A N 1
ATOM 1010 C CA . ASP A 1 131 ? 23.384 -7.347 8.948 1.00 38.97 131 ASP A CA 1
ATOM 1011 C C . ASP A 1 131 ? 22.085 -6.831 9.613 1.00 38.97 131 ASP A C 1
ATOM 1013 O O . ASP A 1 131 ? 21.489 -5.853 9.160 1.00 38.97 131 ASP A O 1
ATOM 1017 N N . PRO A 1 132 ? 21.611 -7.447 10.710 1.00 43.50 132 PRO A N 1
ATOM 1018 C CA . PRO A 1 132 ? 20.456 -6.957 11.469 1.00 43.50 132 PRO A CA 1
ATOM 1019 C C . PRO A 1 132 ? 20.717 -5.659 12.253 1.00 43.50 132 PRO A C 1
ATOM 1021 O O . PRO A 1 132 ? 19.862 -5.244 13.035 1.00 43.50 132 PRO A O 1
ATOM 1024 N N . LYS A 1 133 ? 21.900 -5.042 12.135 1.00 41.38 133 LYS A N 1
ATOM 1025 C CA . LYS A 1 133 ? 22.313 -3.940 13.018 1.00 41.38 133 LYS A CA 1
ATOM 1026 C C . LYS A 1 133 ? 21.861 -2.548 12.586 1.00 41.38 133 LYS A C 1
ATOM 1028 O O . LYS A 1 133 ? 21.867 -1.663 13.435 1.00 41.38 133 LYS A O 1
ATOM 1033 N N . ASP A 1 134 ? 21.381 -2.385 11.354 1.00 39.62 134 ASP A N 1
ATOM 1034 C CA . ASP A 1 134 ? 20.933 -1.083 10.839 1.00 39.62 134 ASP A CA 1
ATOM 1035 C C . ASP A 1 134 ? 19.421 -0.984 10.576 1.00 39.62 134 ASP A C 1
ATOM 1037 O O . ASP A 1 134 ? 18.943 0.034 10.071 1.00 39.62 134 ASP A O 1
ATOM 1041 N N . VAL A 1 135 ? 18.613 -1.959 11.024 1.00 46.53 135 VAL A N 1
ATOM 1042 C CA . VAL A 1 135 ? 17.176 -1.701 11.237 1.00 46.53 135 VAL A CA 1
ATOM 1043 C C . VAL A 1 135 ? 17.060 -0.855 12.499 1.00 46.53 135 VAL A C 1
ATOM 1045 O O . VAL A 1 135 ? 16.854 -1.353 13.606 1.00 46.53 135 VAL A O 1
ATOM 1048 N N . SER A 1 136 ? 17.292 0.447 12.334 1.00 39.09 136 SER A N 1
ATOM 1049 C CA . SER A 1 136 ? 17.203 1.420 13.410 1.00 39.09 136 SER A CA 1
ATOM 1050 C C . SER A 1 136 ? 15.897 1.222 14.189 1.00 39.09 136 SER A C 1
ATOM 1052 O O . SER A 1 136 ? 14.806 1.114 13.623 1.00 39.09 136 SER A O 1
ATOM 1054 N N . LEU A 1 137 ? 16.019 1.206 15.517 1.00 39.69 137 LEU A N 1
ATOM 1055 C CA . LEU A 1 137 ? 14.930 1.123 16.495 1.00 39.69 137 LEU A CA 1
ATOM 1056 C C . LEU A 1 137 ? 13.834 2.206 16.336 1.00 39.69 137 LEU A C 1
ATOM 1058 O O . LEU A 1 137 ? 12.883 2.224 17.114 1.00 39.69 137 LEU A O 1
ATOM 1062 N N . ALA A 1 138 ? 13.915 3.091 15.338 1.00 37.50 138 ALA A N 1
ATOM 1063 C CA . ALA A 1 138 ? 12.858 4.039 15.002 1.00 37.50 138 ALA A CA 1
ATOM 1064 C C . ALA A 1 138 ? 11.573 3.354 14.489 1.00 37.50 138 ALA A C 1
ATOM 1066 O O . ALA A 1 138 ? 10.501 3.944 14.581 1.00 37.50 138 ALA A O 1
ATOM 1067 N N . SER A 1 139 ? 11.651 2.102 14.017 1.00 44.22 139 SER A N 1
ATOM 1068 C CA . SER A 1 139 ? 10.487 1.345 13.527 1.00 44.22 139 SER A CA 1
ATOM 1069 C C . SER A 1 139 ? 9.765 0.506 14.593 1.00 44.22 139 SER A C 1
ATOM 1071 O O . SER A 1 139 ? 8.708 -0.042 14.301 1.00 44.22 139 SER A O 1
ATOM 1073 N N . GLN A 1 140 ? 10.290 0.373 15.818 1.00 38.78 140 GLN A N 1
ATOM 1074 C CA . GLN A 1 140 ? 9.685 -0.517 16.828 1.00 38.78 140 GLN A CA 1
ATOM 1075 C C . GLN A 1 140 ? 8.564 0.130 17.657 1.00 38.78 140 GLN A C 1
ATOM 1077 O O . GLN A 1 140 ? 7.828 -0.582 18.330 1.00 38.78 140 GLN A O 1
ATOM 1082 N N . ASN A 1 141 ? 8.399 1.456 17.584 1.00 41.84 141 ASN A N 1
ATOM 1083 C CA . ASN A 1 141 ? 7.335 2.188 18.289 1.00 41.84 141 ASN A CA 1
ATOM 1084 C C . ASN A 1 141 ? 6.356 2.911 17.350 1.00 41.84 141 ASN A C 1
ATOM 1086 O O . ASN A 1 141 ? 5.430 3.568 17.826 1.00 41.84 141 ASN A O 1
ATOM 1090 N N . ALA A 1 142 ? 6.549 2.819 16.032 1.00 54.50 142 ALA A N 1
ATOM 1091 C CA . ALA A 1 142 ? 5.554 3.285 15.080 1.00 54.50 142 ALA A CA 1
ATOM 1092 C C . ALA A 1 142 ? 4.480 2.200 14.985 1.00 54.50 142 ALA A C 1
ATOM 1094 O O . ALA A 1 142 ? 4.709 1.147 14.391 1.00 54.50 142 ALA A O 1
ATOM 1095 N N . TYR A 1 143 ? 3.330 2.422 15.625 1.00 60.56 143 TYR A N 1
ATOM 1096 C CA . TYR A 1 143 ? 2.182 1.551 15.404 1.00 60.56 143 TYR A CA 1
ATOM 1097 C C . TYR A 1 143 ? 1.892 1.486 13.900 1.00 60.56 143 TYR A C 1
ATOM 1099 O O . TYR A 1 143 ? 1.937 2.530 13.237 1.00 60.56 143 TYR A O 1
ATOM 1107 N N . PRO A 1 144 ? 1.599 0.290 13.356 1.00 74.00 144 PRO A N 1
ATOM 1108 C CA . PRO A 1 144 ? 1.207 0.174 11.963 1.00 74.00 144 PRO A CA 1
ATOM 1109 C C . PRO A 1 144 ? 0.007 1.094 11.705 1.00 74.00 144 PRO A C 1
ATOM 1111 O O . PRO A 1 144 ? -0.840 1.254 12.600 1.00 74.00 144 PRO A O 1
ATOM 1114 N N . PRO A 1 145 ? -0.079 1.708 10.511 1.00 85.38 145 PRO A N 1
ATOM 1115 C CA . PRO A 1 145 ? -1.157 2.630 10.194 1.00 85.38 145 PRO A CA 1
ATOM 1116 C C . PRO A 1 145 ? -2.518 1.972 10.438 1.00 85.38 145 PRO A C 1
ATOM 1118 O O . PRO A 1 145 ? -2.696 0.753 10.345 1.00 85.38 145 PRO A O 1
ATOM 1121 N N . CYS A 1 146 ? -3.515 2.799 10.738 1.00 89.81 146 CYS A N 1
ATOM 1122 C CA . CYS A 1 146 ? -4.877 2.343 10.980 1.00 89.81 146 CYS A CA 1
ATOM 1123 C C . CYS A 1 146 ? -5.583 1.819 9.725 1.00 89.81 146 CYS A C 1
ATOM 1125 O O . CYS A 1 146 ? -6.737 1.407 9.815 1.00 89.81 146 CYS A O 1
ATOM 1127 N N . GLY A 1 147 ? -4.910 1.827 8.577 1.00 90.25 147 GLY A N 1
ATOM 1128 C CA . GLY A 1 147 ? -5.395 1.317 7.307 1.00 90.25 147 GLY A CA 1
ATOM 1129 C C . GLY A 1 147 ? -4.902 2.180 6.154 1.00 90.25 147 GLY A C 1
ATOM 1130 O O . GLY A 1 147 ? -3.885 2.867 6.270 1.00 90.25 147 GLY A O 1
ATOM 1131 N N . TYR A 1 148 ? -5.645 2.184 5.057 1.00 91.06 148 TYR A N 1
ATOM 1132 C CA . TYR A 1 148 ? -5.343 2.978 3.873 1.00 91.06 148 TYR A CA 1
ATOM 1133 C C . TYR A 1 148 ? -6.615 3.372 3.118 1.00 91.06 148 TYR A C 1
ATOM 1135 O O . TYR A 1 148 ? -7.682 2.785 3.290 1.00 91.06 148 TYR A O 1
ATOM 1143 N N . VAL A 1 149 ? -6.508 4.393 2.275 1.00 91.56 149 VAL A N 1
ATOM 1144 C CA . VAL A 1 149 ? -7.553 4.813 1.339 1.00 91.56 149 VAL A CA 1
ATOM 1145 C C . VAL A 1 149 ? -7.002 4.880 -0.076 1.00 91.56 149 VAL A C 1
ATOM 1147 O O . VAL A 1 149 ? -5.827 5.193 -0.260 1.00 91.56 149 VAL A O 1
ATOM 1150 N N . TYR A 1 150 ? -7.854 4.633 -1.069 1.00 84.44 150 TYR A N 1
ATOM 1151 C CA . TYR A 1 150 ? -7.515 4.837 -2.479 1.00 84.44 150 TYR A CA 1
ATOM 1152 C C . TYR A 1 150 ? -8.186 6.093 -3.015 1.00 84.44 150 TYR A C 1
ATOM 1154 O O . TYR A 1 150 ? -9.382 6.288 -2.792 1.00 84.44 150 TYR A O 1
ATOM 1162 N N . SER A 1 151 ? -7.441 6.927 -3.738 1.00 84.44 151 SER A N 1
ATOM 1163 C CA . SER A 1 151 ? -7.984 8.068 -4.479 1.00 84.44 151 SER A CA 1
ATOM 1164 C C . SER A 1 151 ? -8.553 7.659 -5.839 1.00 84.44 151 SER A C 1
ATOM 1166 O O . SER A 1 151 ? -8.277 6.577 -6.357 1.00 84.44 151 SER A O 1
ATOM 1168 N N . 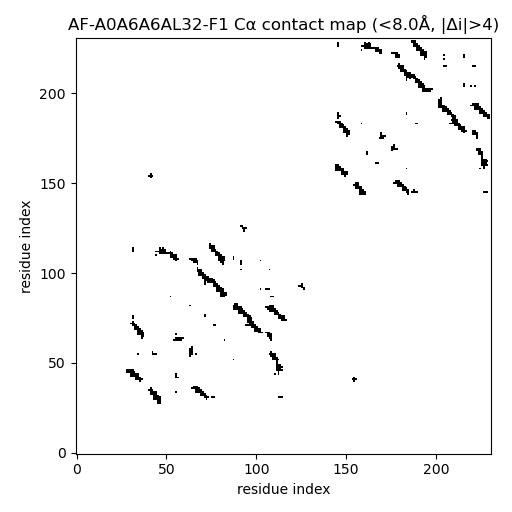VAL A 1 152 ? -9.320 8.567 -6.450 1.00 74.38 152 VAL A N 1
ATOM 1169 C CA . VAL A 1 152 ? -9.742 8.468 -7.862 1.00 74.38 152 VAL A CA 1
ATOM 1170 C C . VAL A 1 152 ? -8.573 8.326 -8.844 1.00 74.38 152 VAL A C 1
ATOM 1172 O O . VAL A 1 152 ? -8.753 7.784 -9.929 1.00 74.38 152 VAL A O 1
ATOM 1175 N N . GLU A 1 153 ? -7.379 8.783 -8.465 1.00 73.06 153 GLU A N 1
ATOM 1176 C CA . GLU A 1 153 ? -6.147 8.669 -9.256 1.00 73.06 153 GLU A CA 1
ATOM 1177 C C . GLU A 1 153 ? -5.393 7.357 -8.978 1.00 73.06 153 GLU A C 1
ATOM 1179 O O . GLU A 1 153 ? -4.236 7.206 -9.363 1.00 73.06 153 GLU A O 1
ATOM 1184 N N . CYS A 1 154 ? -6.043 6.401 -8.304 1.00 66.38 154 CYS A N 1
ATOM 1185 C CA . CYS A 1 154 ? -5.486 5.107 -7.908 1.00 66.38 154 CYS A CA 1
ATOM 1186 C C . CYS A 1 154 ? -4.287 5.195 -6.944 1.00 66.38 154 CYS A C 1
ATOM 1188 O O . CYS A 1 154 ? -3.585 4.203 -6.752 1.00 66.38 154 CYS A O 1
ATOM 1190 N N . GLY A 1 155 ? -4.055 6.349 -6.312 1.00 73.50 155 GLY A N 1
ATOM 1191 C CA . GLY A 1 155 ? -3.053 6.484 -5.256 1.00 73.50 155 GLY A CA 1
ATOM 1192 C C . GLY A 1 155 ? -3.551 5.855 -3.955 1.00 73.50 155 GLY A C 1
ATOM 1193 O O . GLY A 1 155 ? -4.700 6.078 -3.578 1.00 73.50 155 GLY A O 1
ATOM 1194 N N . GLN A 1 156 ? -2.704 5.079 -3.275 1.00 83.06 156 GLN A N 1
ATOM 1195 C CA . GLN A 1 156 ? -2.977 4.557 -1.932 1.00 83.06 156 GLN A CA 1
ATOM 1196 C C . GLN A 1 156 ? -2.327 5.464 -0.888 1.00 83.06 156 GLN A C 1
ATOM 1198 O O . GLN A 1 156 ? -1.155 5.816 -1.011 1.00 83.06 156 GLN A O 1
ATOM 1203 N N . TYR A 1 157 ? -3.066 5.798 0.164 1.00 85.25 157 TYR A N 1
ATOM 1204 C CA . TYR A 1 157 ? -2.590 6.684 1.221 1.00 85.25 157 TYR A CA 1
ATOM 1205 C C . TYR A 1 157 ? -2.919 6.114 2.591 1.00 85.25 157 TYR A C 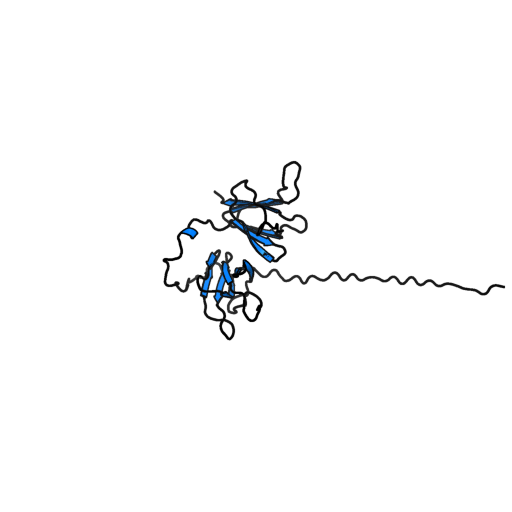1
ATOM 1207 O O . TYR A 1 157 ? -4.046 5.682 2.836 1.00 85.25 157 TYR A O 1
ATOM 1215 N N . SER A 1 158 ? -1.938 6.124 3.489 1.00 86.31 158 SER A N 1
ATOM 1216 C CA . SER A 1 158 ? -2.081 5.567 4.832 1.00 86.31 158 SER A CA 1
ATOM 1217 C C . SER A 1 158 ? -3.045 6.383 5.693 1.00 86.31 158 SER A C 1
ATOM 1219 O O . SER A 1 158 ? -2.970 7.610 5.758 1.00 86.31 158 SER A O 1
ATOM 1221 N N . LEU A 1 159 ? -3.913 5.686 6.423 1.00 89.31 159 LEU A N 1
ATOM 1222 C CA . LEU A 1 159 ? -4.713 6.253 7.501 1.00 89.31 159 LEU A CA 1
ATOM 1223 C C . LEU A 1 159 ? -3.868 6.275 8.772 1.00 89.31 159 LEU A C 1
ATOM 1225 O O . LEU A 1 159 ? -3.803 5.296 9.514 1.00 89.31 159 LEU A O 1
ATOM 1229 N N . ASN A 1 160 ? -3.193 7.392 9.016 1.00 87.75 160 ASN A N 1
ATOM 1230 C CA . ASN A 1 160 ? -2.382 7.550 10.219 1.00 87.75 160 ASN A CA 1
ATOM 1231 C C . ASN A 1 160 ? -3.260 7.645 11.473 1.00 87.75 160 ASN A C 1
ATOM 1233 O O . ASN A 1 160 ? -4.394 8.130 11.418 1.00 87.75 160 ASN A O 1
ATOM 1237 N N . GLU A 1 161 ? -2.724 7.227 12.621 1.00 82.56 161 GLU A N 1
ATOM 1238 C CA . GLU A 1 161 ? -3.377 7.496 13.898 1.00 82.56 161 GLU A CA 1
ATOM 1239 C C . GLU A 1 161 ? -3.455 9.015 14.103 1.00 82.56 161 GLU A C 1
ATOM 1241 O O . GLU A 1 161 ? -2.445 9.711 14.221 1.00 82.56 161 GLU A O 1
ATOM 1246 N N . SER A 1 162 ? -4.672 9.547 14.127 1.00 82.50 162 SER A N 1
ATOM 1247 C CA . SER A 1 162 ? -4.913 10.955 14.422 1.00 82.50 162 SER A CA 1
ATOM 1248 C C . SER A 1 162 ? -5.175 11.177 15.908 1.00 82.50 162 SER A C 1
ATOM 1250 O O . SER A 1 162 ? -4.908 12.264 16.423 1.00 82.50 162 SER A O 1
ATOM 1252 N N . GLY A 1 163 ? -5.643 10.139 16.605 1.00 77.75 163 GLY A N 1
ATOM 1253 C CA . GLY A 1 163 ? -6.096 10.181 17.988 1.00 77.75 163 GLY A CA 1
ATOM 1254 C C . GLY A 1 163 ? -7.563 10.598 18.074 1.00 77.75 163 GLY A C 1
ATOM 1255 O O . GLY A 1 163 ? -8.007 11.517 17.389 1.00 77.75 163 GLY A O 1
ATOM 1256 N N . LYS A 1 164 ? -8.318 9.940 18.959 1.00 83.25 164 LYS A N 1
ATOM 1257 C CA . LYS A 1 164 ? -9.781 10.047 19.037 1.00 83.25 164 LYS A CA 1
ATOM 1258 C C . LYS A 1 164 ? -10.265 11.501 19.105 1.00 83.25 164 LYS A C 1
ATOM 1260 O O . LYS A 1 164 ? -10.035 12.205 20.088 1.00 83.25 164 LYS A O 1
ATOM 1265 N N . GLY A 1 165 ? -11.014 11.921 18.088 1.00 83.81 165 GLY A N 1
ATOM 1266 C CA . GLY A 1 165 ? -11.605 13.256 17.976 1.00 83.81 165 GLY A CA 1
ATOM 1267 C C . GLY A 1 165 ? -10.735 14.289 17.258 1.00 83.81 165 GLY A C 1
ATOM 1268 O O . GLY A 1 165 ? -11.181 15.427 17.100 1.00 83.81 165 GLY A O 1
ATOM 1269 N N . LYS A 1 166 ? -9.534 13.927 16.798 1.00 89.12 166 LYS A N 1
ATOM 1270 C CA . LYS A 1 166 ? -8.685 14.793 15.976 1.00 89.12 166 LYS A CA 1
ATOM 1271 C C . LYS A 1 166 ? -8.884 14.428 14.512 1.00 89.12 166 LYS A C 1
ATOM 1273 O O . LYS A 1 166 ? -8.451 13.375 14.065 1.00 89.12 166 LYS A O 1
ATOM 1278 N N . MET A 1 167 ? -9.554 15.303 13.770 1.00 91.25 167 MET A N 1
ATOM 1279 C CA . MET A 1 167 ? -9.755 15.104 12.336 1.00 91.25 167 MET A CA 1
ATOM 1280 C C . MET A 1 167 ? -8.493 15.478 11.554 1.00 91.25 167 MET A C 1
ATOM 1282 O O . MET A 1 167 ? -7.913 16.535 11.798 1.00 91.25 167 MET A O 1
ATOM 1286 N N . GLN A 1 168 ? -8.118 14.646 10.589 1.00 92.81 168 GLN A N 1
ATOM 1287 C CA . GLN A 1 168 ? -7.129 14.941 9.555 1.00 92.81 168 GLN A CA 1
ATOM 1288 C C . GLN A 1 168 ? -7.830 15.107 8.206 1.00 92.81 168 GLN A C 1
ATOM 1290 O O . GLN A 1 168 ? -8.845 14.457 7.948 1.00 92.81 168 GLN A O 1
ATOM 1295 N N . ASN A 1 169 ? -7.314 16.002 7.365 1.00 93.19 169 ASN A N 1
ATOM 1296 C CA . ASN A 1 169 ? -7.784 16.151 5.991 1.00 93.19 169 ASN A CA 1
ATOM 1297 C C . ASN A 1 169 ? -7.113 15.097 5.102 1.00 93.19 169 ASN A C 1
ATOM 1299 O O . ASN A 1 169 ? -5.966 14.718 5.340 1.00 93.19 169 ASN A O 1
ATOM 1303 N N . PHE A 1 170 ? -7.808 14.660 4.054 1.00 91.00 170 PHE A N 1
ATOM 1304 C CA . PHE A 1 170 ? -7.180 13.915 2.965 1.00 91.00 170 PHE A CA 1
ATOM 1305 C C . PHE A 1 170 ? -6.392 14.884 2.084 1.00 91.00 170 PHE A C 1
ATOM 1307 O O . PHE A 1 170 ? -6.926 15.433 1.123 1.00 91.00 170 PHE A O 1
ATOM 1314 N N . GLU A 1 171 ? -5.137 15.136 2.456 1.00 89.81 171 GLU A N 1
ATOM 1315 C CA . GLU A 1 171 ? -4.234 16.059 1.766 1.00 89.81 171 GLU A CA 1
ATOM 1316 C C . GLU A 1 171 ? -2.876 15.409 1.482 1.00 89.81 171 GLU A C 1
ATOM 1318 O O . GLU A 1 171 ? -2.338 14.678 2.314 1.00 89.81 171 GLU A O 1
ATOM 1323 N N . ILE A 1 172 ? -2.309 15.708 0.314 1.00 75.81 172 ILE A N 1
ATOM 1324 C CA . ILE A 1 172 ? -0.956 15.323 -0.103 1.00 75.81 172 ILE A CA 1
ATOM 1325 C C . ILE A 1 172 ? -0.269 16.594 -0.575 1.00 75.81 172 ILE A C 1
ATOM 1327 O O . ILE A 1 172 ? -0.783 17.282 -1.450 1.00 75.81 172 ILE A O 1
ATOM 1331 N N . ASN A 1 173 ? 0.878 16.940 0.011 1.00 78.00 173 ASN A N 1
ATOM 1332 C CA . ASN A 1 173 ? 1.611 18.167 -0.334 1.00 78.00 173 ASN A CA 1
ATOM 1333 C C . ASN A 1 173 ? 0.750 19.452 -0.265 1.00 78.00 173 ASN A C 1
ATOM 1335 O O . ASN A 1 173 ? 1.001 20.414 -0.984 1.00 78.00 173 ASN A O 1
ATOM 1339 N N . GLY A 1 174 ? -0.261 19.470 0.614 1.00 85.25 174 GLY A N 1
ATOM 1340 C CA . GLY A 1 174 ? -1.208 20.581 0.766 1.00 85.25 174 GLY A CA 1
ATOM 1341 C C . GLY A 1 174 ? -2.368 20.587 -0.236 1.00 85.25 174 GLY A C 1
ATOM 1342 O O . GLY A 1 174 ? -3.250 21.437 -0.128 1.00 85.25 174 GLY A O 1
ATOM 1343 N N . GLU A 1 175 ? -2.410 19.645 -1.178 1.00 82.75 175 GLU A N 1
ATOM 1344 C CA . GLU A 1 175 ? -3.522 19.473 -2.110 1.00 82.75 175 GLU A CA 1
ATOM 1345 C C . GLU A 1 175 ? -4.499 18.421 -1.584 1.00 82.75 175 GLU A C 1
ATOM 1347 O O . GLU A 1 175 ? -4.111 17.311 -1.218 1.00 82.75 175 GLU A O 1
ATOM 1352 N N . SER A 1 176 ? -5.785 18.769 -1.523 1.00 88.00 176 SER A N 1
ATOM 1353 C CA . SER A 1 176 ? -6.822 17.833 -1.091 1.00 88.00 176 SER A CA 1
ATOM 1354 C C . SER A 1 176 ? -7.128 16.806 -2.180 1.00 88.00 176 SER A C 1
ATOM 1356 O O . SER A 1 176 ? -7.299 17.170 -3.341 1.00 88.00 176 SER A O 1
ATOM 1358 N N . TYR A 1 177 ? -7.303 15.544 -1.793 1.00 86.00 177 TYR A N 1
ATOM 1359 C CA . TYR A 1 177 ? -7.756 14.481 -2.691 1.00 86.00 177 TYR A CA 1
ATOM 1360 C C . TYR A 1 177 ? -9.037 13.821 -2.180 1.00 86.00 177 TYR A C 1
ATOM 1362 O O . TYR A 1 177 ? -9.413 13.936 -1.012 1.00 86.00 177 TYR A O 1
ATOM 1370 N N . MET A 1 178 ? -9.730 13.126 -3.083 1.00 87.81 178 MET A N 1
ATOM 1371 C CA . MET A 1 178 ? -11.000 12.461 -2.797 1.00 87.81 178 MET A CA 1
ATOM 1372 C C . MET A 1 178 ? -10.797 10.942 -2.788 1.00 87.81 178 MET A C 1
ATOM 1374 O O . MET A 1 178 ? -10.628 10.352 -3.862 1.00 87.81 178 MET A O 1
ATOM 1378 N N . PRO A 1 179 ? -10.793 10.293 -1.611 1.00 91.00 179 PRO A N 1
ATOM 1379 C CA . PRO A 1 179 ? -10.774 8.846 -1.543 1.00 91.00 179 PRO A CA 1
ATOM 1380 C C . PRO A 1 179 ? -12.116 8.256 -1.991 1.00 91.00 179 PRO A C 1
ATOM 1382 O O . PRO A 1 179 ? -13.188 8.781 -1.681 1.00 91.00 179 PRO A O 1
ATOM 1385 N N . ILE A 1 180 ? -12.041 7.140 -2.709 1.00 87.00 180 ILE A N 1
ATOM 1386 C CA . ILE A 1 180 ? -13.183 6.369 -3.221 1.00 87.00 180 ILE A CA 1
ATOM 1387 C C . ILE A 1 180 ? -13.362 5.039 -2.496 1.00 87.00 180 ILE A C 1
ATOM 1389 O O . ILE A 1 180 ? -14.466 4.503 -2.456 1.00 87.00 180 ILE A O 1
ATOM 1393 N N . TRP A 1 181 ? -12.299 4.540 -1.871 1.00 90.06 181 TRP A N 1
ATOM 1394 C CA . TRP A 1 181 ? -12.291 3.261 -1.179 1.00 90.06 181 TRP A CA 1
ATOM 1395 C C . TRP A 1 181 ? -11.412 3.338 0.065 1.00 90.06 181 TRP A C 1
ATOM 1397 O O . TRP A 1 181 ? -10.467 4.131 0.110 1.00 90.06 181 TRP A O 1
ATOM 1407 N N . TYR A 1 182 ? -11.722 2.534 1.075 1.00 92.44 182 TYR A N 1
ATOM 1408 C CA . TYR A 1 182 ? -10.973 2.447 2.323 1.00 92.44 182 TYR A CA 1
ATOM 1409 C C . TYR A 1 182 ? -10.750 0.996 2.753 1.00 92.44 182 TYR A C 1
ATOM 1411 O O . TYR A 1 182 ? -11.606 0.140 2.543 1.00 92.44 182 TYR A O 1
ATOM 1419 N N . HIS A 1 183 ? -9.645 0.774 3.455 1.00 89.94 183 HIS A N 1
ATOM 1420 C CA . HIS A 1 183 ? -9.380 -0.372 4.314 1.00 89.94 183 HIS A CA 1
ATOM 1421 C C . HIS A 1 183 ? -8.996 0.157 5.693 1.00 89.94 183 HIS A C 1
ATOM 1423 O O . HIS A 1 183 ? -8.222 1.106 5.804 1.00 89.94 183 HIS A O 1
ATOM 1429 N N . VAL A 1 184 ? -9.535 -0.441 6.747 1.00 91.88 184 VAL A N 1
ATOM 1430 C CA . VAL A 1 184 ? -9.200 -0.131 8.139 1.00 91.88 184 VAL A CA 1
ATOM 1431 C C . VAL A 1 184 ? -8.685 -1.400 8.793 1.00 91.88 184 VAL A C 1
ATOM 1433 O O . VAL A 1 184 ? -9.314 -2.448 8.677 1.00 91.88 184 VAL A O 1
ATOM 1436 N N . SER A 1 185 ? -7.559 -1.297 9.490 1.00 85.25 185 SER A N 1
ATOM 1437 C CA . SER A 1 185 ? -6.882 -2.413 10.147 1.00 85.25 185 SER A CA 1
ATOM 1438 C C . SER A 1 185 ? -7.645 -2.906 11.386 1.00 85.25 185 SER A C 1
ATOM 1440 O O . SER A 1 185 ? -8.374 -2.156 12.042 1.00 85.25 185 SER A O 1
ATOM 1442 N N . SER A 1 186 ? -7.436 -4.170 11.776 1.00 84.31 186 SER A N 1
ATOM 1443 C CA . SER A 1 186 ? -8.119 -4.814 12.918 1.00 84.31 186 SER A CA 1
ATOM 1444 C C . SER A 1 186 ? -7.980 -4.069 14.245 1.00 84.31 186 SER A C 1
ATOM 1446 O O . SER A 1 186 ? -8.886 -4.132 15.082 1.00 84.31 186 SER A O 1
ATOM 1448 N N . HIS A 1 187 ? -6.848 -3.390 14.444 1.00 84.25 187 HIS A N 1
ATOM 1449 C CA . HIS A 1 187 ? -6.481 -2.702 15.682 1.00 84.25 187 HIS A CA 1
ATOM 1450 C C . HIS A 1 187 ? -6.986 -1.261 15.768 1.00 84.25 187 HIS A C 1
ATOM 1452 O O . HIS A 1 187 ? -6.742 -0.617 16.786 1.00 84.25 187 HIS A O 1
ATOM 1458 N N . CYS A 1 188 ? -7.695 -0.752 14.757 1.00 93.38 188 CYS A N 1
ATOM 1459 C CA . CYS A 1 188 ? -8.167 0.628 14.749 1.00 93.38 188 CYS A CA 1
ATOM 1460 C C . CYS A 1 188 ? -9.681 0.765 14.596 1.00 93.38 188 CYS A C 1
ATOM 1462 O O . CYS A 1 188 ? -10.383 -0.086 14.046 1.00 93.38 188 CYS A O 1
ATOM 1464 N N . ASP A 1 189 ? -10.177 1.900 15.074 1.00 95.25 189 ASP A N 1
ATOM 1465 C CA . ASP A 1 189 ? -11.487 2.429 14.734 1.00 95.25 189 ASP A CA 1
ATOM 1466 C C . ASP A 1 189 ? -11.280 3.724 13.940 1.00 95.25 189 ASP A C 1
ATOM 1468 O O . ASP A 1 189 ? -10.501 4.587 14.346 1.00 95.25 189 ASP A O 1
ATOM 1472 N N . CYS A 1 190 ? -11.996 3.873 12.827 1.00 96.06 190 CYS A N 1
ATOM 1473 C CA . CYS A 1 190 ? -11.916 5.048 11.964 1.00 96.06 190 CYS A CA 1
ATOM 1474 C C . CYS A 1 190 ? -13.300 5.656 11.724 1.00 96.06 190 CYS A C 1
ATOM 1476 O O . CYS A 1 190 ? -14.307 4.960 11.560 1.00 96.06 190 CYS A O 1
ATOM 1478 N N . ARG A 1 191 ? -13.354 6.984 11.676 1.00 96.25 191 ARG A N 1
ATOM 1479 C CA . ARG A 1 191 ? -14.516 7.771 11.259 1.00 96.25 191 ARG A CA 1
ATOM 1480 C C . ARG A 1 191 ? -14.146 8.595 10.044 1.00 96.25 191 ARG A C 1
ATOM 1482 O O . ARG A 1 191 ? -13.138 9.286 10.066 1.00 96.25 191 ARG A O 1
ATOM 1489 N N . PHE A 1 192 ? -14.993 8.560 9.030 1.00 94.94 192 PHE A N 1
ATOM 1490 C CA . PHE A 1 192 ? -14.828 9.312 7.794 1.00 94.94 192 PHE A CA 1
ATOM 1491 C C . PHE A 1 192 ? -15.923 10.362 7.691 1.00 94.94 192 PHE A C 1
ATOM 1493 O O . PHE A 1 192 ? -17.091 10.077 7.969 1.00 94.94 192 PHE A O 1
ATOM 1500 N N . PHE A 1 193 ? -15.556 11.569 7.284 1.00 94.00 193 PHE A N 1
ATOM 1501 C CA . PHE A 1 193 ? -16.449 12.720 7.248 1.00 94.00 193 PHE A CA 1
ATOM 1502 C C . PHE A 1 193 ? -16.467 13.352 5.864 1.00 94.00 193 PHE A C 1
ATOM 1504 O O . PHE A 1 193 ? -15.473 13.312 5.141 1.00 94.00 193 PHE A O 1
ATOM 1511 N N . SER A 1 194 ? -17.599 13.952 5.508 1.00 91.88 194 SER A N 1
ATOM 1512 C CA . SER A 1 194 ? -17.768 14.648 4.235 1.00 91.88 194 SER A CA 1
ATOM 1513 C C . SER A 1 194 ? -17.249 16.080 4.301 1.00 91.88 194 SER A C 1
ATOM 1515 O O . SER A 1 194 ? -17.103 16.665 5.377 1.00 91.88 194 SER A O 1
ATOM 1517 N N . SER A 1 195 ? -17.022 16.680 3.132 1.00 85.06 195 SER A N 1
ATOM 1518 C CA . SER A 1 195 ? -16.754 18.119 3.016 1.00 85.06 195 SER A CA 1
ATOM 1519 C C . SER A 1 195 ? -17.980 18.982 3.321 1.00 85.06 195 SER A C 1
ATOM 1521 O O . SER A 1 195 ? -17.823 20.172 3.596 1.00 85.06 195 SER A O 1
ATOM 1523 N N . LEU A 1 196 ? -19.188 18.408 3.308 1.00 83.12 196 LEU A N 1
ATOM 1524 C CA . LEU A 1 196 ? -20.414 19.135 3.602 1.00 83.12 196 LEU A CA 1
ATOM 1525 C C . LEU A 1 196 ? -20.470 19.459 5.096 1.00 83.12 196 LEU A C 1
ATOM 1527 O O . LEU A 1 196 ? -20.600 18.589 5.963 1.00 83.12 196 LEU A O 1
ATOM 1531 N N . THR A 1 197 ? -20.379 20.750 5.391 1.00 77.31 197 THR A N 1
ATOM 1532 C CA . THR A 1 197 ? -20.571 21.285 6.732 1.00 77.31 197 THR A CA 1
ATOM 1533 C C . THR A 1 197 ? -22.057 21.497 6.988 1.00 77.31 197 THR A C 1
ATOM 1535 O O . THR A 1 197 ? -22.745 22.266 6.321 1.00 77.31 197 THR A O 1
ATOM 1538 N N . THR A 1 198 ? -22.572 20.799 7.993 1.00 81.25 198 THR A N 1
ATOM 1539 C CA . THR A 1 198 ? -23.892 21.073 8.566 1.00 81.25 198 THR A CA 1
ATOM 1540 C C . THR A 1 198 ? -23.768 22.148 9.648 1.00 81.25 198 THR A C 1
ATOM 1542 O O . THR A 1 198 ? -22.662 22.526 10.043 1.00 81.25 198 THR A O 1
ATOM 1545 N N . ARG A 1 199 ? -24.895 22.604 10.216 1.00 84.31 199 ARG A N 1
ATOM 1546 C CA . ARG A 1 199 ? -24.879 23.496 11.398 1.00 84.31 199 ARG A CA 1
ATOM 1547 C C . ARG A 1 199 ? -24.118 22.908 12.597 1.00 84.31 199 ARG A C 1
ATOM 1549 O O . ARG A 1 199 ? -23.773 23.654 13.504 1.00 84.31 199 ARG A O 1
ATOM 1556 N N . PHE A 1 200 ? -23.860 21.600 12.595 1.00 84.62 200 PHE A N 1
ATOM 1557 C CA . PHE A 1 200 ? -23.176 20.871 13.662 1.00 84.62 200 PHE A CA 1
ATOM 1558 C C . PHE A 1 200 ? -21.751 20.433 13.285 1.00 84.62 200 PHE A C 1
ATOM 1560 O O . PHE A 1 200 ? -21.141 19.656 14.014 1.00 84.62 200 PHE A O 1
ATOM 1567 N N . GLY A 1 201 ? -21.209 20.926 12.165 1.00 85.56 201 GLY A N 1
ATOM 1568 C CA . GLY A 1 201 ? -19.892 20.538 11.659 1.00 85.56 201 GLY A CA 1
ATOM 1569 C C . GLY A 1 201 ? -19.957 19.527 10.506 1.00 85.56 201 GLY A C 1
ATOM 1570 O O . GLY A 1 201 ? -21.025 19.352 9.905 1.00 85.56 201 GLY A O 1
ATOM 1571 N N . PRO A 1 202 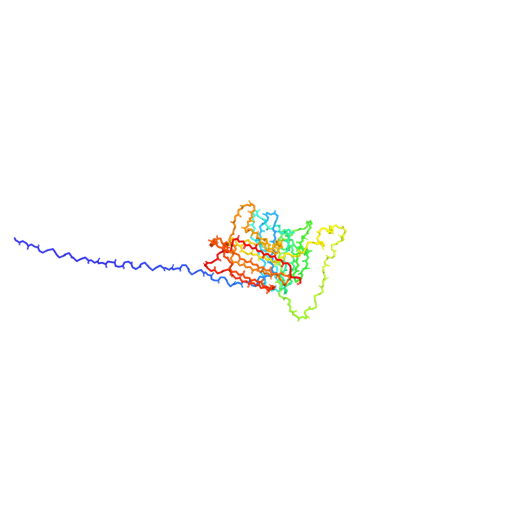? -18.816 18.915 10.137 1.00 86.25 202 PRO A N 1
ATOM 1572 C CA . PRO A 1 202 ? -18.746 17.995 9.006 1.00 86.25 202 PRO A CA 1
ATOM 1573 C C . PRO A 1 202 ? -19.603 16.746 9.255 1.00 86.25 202 PRO A C 1
ATOM 1575 O O . PRO A 1 202 ? -19.577 16.161 10.339 1.00 86.25 202 PRO A O 1
ATOM 1578 N N . GLU A 1 203 ? -20.389 16.351 8.253 1.00 90.75 203 GLU A N 1
ATOM 1579 C CA . GLU A 1 203 ? -21.266 15.178 8.339 1.00 90.75 203 GLU A CA 1
ATOM 1580 C C . GLU A 1 203 ? -20.443 13.883 8.440 1.00 90.75 203 GLU A C 1
ATOM 1582 O O . GLU A 1 203 ? -19.565 13.638 7.609 1.00 90.75 203 GLU A O 1
ATOM 1587 N N . LEU A 1 204 ? -20.746 13.035 9.430 1.00 90.75 204 LEU A N 1
ATOM 1588 C CA . LEU A 1 204 ? -20.182 11.688 9.532 1.00 90.75 204 LEU A CA 1
ATOM 1589 C C . LEU A 1 204 ? -20.738 10.814 8.401 1.00 90.75 204 LEU A C 1
ATOM 1591 O O . LEU A 1 204 ? -21.938 10.554 8.345 1.00 90.75 204 LEU A O 1
ATOM 1595 N N . LEU A 1 205 ? -19.855 10.328 7.534 1.00 90.25 205 LEU A N 1
ATOM 1596 C CA . LEU A 1 205 ? -20.209 9.443 6.426 1.00 90.25 205 LEU A CA 1
ATOM 1597 C C . LEU A 1 205 ? -20.259 7.990 6.855 1.00 90.25 205 LEU A C 1
ATOM 1599 O O . LEU A 1 205 ? -21.205 7.264 6.553 1.00 90.25 205 LEU A O 1
ATOM 1603 N N . LYS A 1 206 ? -19.202 7.566 7.540 1.00 92.31 206 LYS A N 1
ATOM 1604 C CA . LYS A 1 206 ? -18.973 6.169 7.863 1.00 92.31 206 LYS A CA 1
ATOM 1605 C C . LYS A 1 206 ? -18.184 6.077 9.154 1.00 92.31 206 LYS A C 1
ATOM 1607 O O . LYS A 1 206 ? -17.259 6.851 9.388 1.00 92.31 206 LYS A O 1
ATOM 1612 N N . GLN A 1 207 ? -18.542 5.100 9.974 1.00 95.06 207 GLN A N 1
ATOM 1613 C CA . GLN A 1 207 ? -17.721 4.655 11.086 1.00 95.06 207 GLN A CA 1
ATOM 1614 C C . GLN A 1 207 ? -17.395 3.184 10.877 1.00 95.06 207 GLN A C 1
ATOM 1616 O O . GLN A 1 207 ? -18.287 2.372 10.627 1.00 95.06 207 GLN A O 1
ATOM 1621 N N . VAL A 1 208 ? -16.115 2.867 10.987 1.00 94.12 208 VAL A N 1
ATOM 1622 C CA . VAL A 1 208 ? -15.566 1.530 10.832 1.00 94.12 208 VAL A CA 1
ATOM 1623 C C . VAL A 1 208 ? -14.897 1.149 12.139 1.00 94.12 208 VAL A C 1
ATOM 1625 O O . VAL A 1 208 ? -14.178 1.950 12.735 1.00 94.12 208 VAL A O 1
ATOM 1628 N N . LYS A 1 209 ? -15.178 -0.065 12.604 1.00 93.38 209 LYS A N 1
ATOM 1629 C CA . LYS A 1 209 ? -14.569 -0.628 13.802 1.00 93.38 209 LYS A CA 1
ATOM 1630 C C . LYS A 1 209 ? -13.845 -1.905 13.409 1.00 93.38 209 LYS A C 1
ATOM 1632 O O . LYS A 1 209 ? -14.491 -2.925 13.191 1.00 93.38 209 LYS A O 1
ATOM 1637 N N . GLY A 1 210 ? -12.519 -1.856 13.389 1.00 87.50 210 GLY A N 1
ATOM 1638 C CA . GLY A 1 210 ? -11.656 -3.004 13.133 1.00 87.50 210 GLY A CA 1
ATOM 1639 C C . GLY A 1 210 ? -11.572 -3.284 11.652 1.00 87.50 210 GLY A C 1
ATOM 1640 O O . GLY A 1 210 ? -11.829 -2.388 10.851 1.00 87.50 210 GLY A O 1
ATOM 1641 N N . THR A 1 211 ? -11.244 -4.530 11.312 1.00 87.75 211 THR A N 1
ATOM 1642 C CA . THR A 1 211 ? -11.031 -4.912 9.922 1.00 87.75 211 THR A CA 1
ATOM 1643 C C . THR A 1 211 ? -12.302 -4.708 9.132 1.00 87.75 211 THR A C 1
ATOM 1645 O O . THR A 1 211 ? -13.285 -5.429 9.312 1.00 87.75 211 THR A O 1
ATOM 1648 N N . ALA A 1 212 ? -12.281 -3.717 8.257 1.00 89.62 212 ALA A N 1
ATOM 1649 C CA . ALA A 1 212 ? -13.294 -3.573 7.241 1.00 89.62 212 ALA A CA 1
ATOM 1650 C C . ALA A 1 212 ? -12.731 -2.806 6.064 1.00 89.62 212 ALA A C 1
ATOM 1652 O O . ALA A 1 212 ? -11.887 -1.923 6.204 1.00 89.62 212 ALA A O 1
ATOM 1653 N N . GLU A 1 213 ? -13.314 -3.095 4.921 1.00 90.06 213 GLU A N 1
ATOM 1654 C CA . GLU A 1 213 ? -13.030 -2.414 3.683 1.00 90.06 213 GLU A CA 1
ATOM 1655 C C . GLU A 1 213 ? -14.329 -2.061 2.972 1.00 90.06 213 GLU A C 1
ATOM 1657 O O . GLU A 1 213 ? -15.404 -2.586 3.297 1.00 90.06 213 GLU A O 1
ATOM 1662 N N . GLY A 1 214 ? -14.257 -1.119 2.046 1.00 88.31 214 GLY A N 1
ATOM 1663 C CA . GLY A 1 214 ? -15.416 -0.734 1.267 1.00 88.31 214 GLY A CA 1
ATOM 1664 C C . GLY A 1 214 ? -15.230 0.556 0.499 1.00 88.31 214 GLY A C 1
ATOM 1665 O O . GLY A 1 214 ? -14.252 1.282 0.650 1.00 88.31 214 GLY A O 1
ATOM 1666 N N . ASP A 1 215 ? -16.225 0.837 -0.327 1.00 88.62 215 ASP A N 1
ATOM 1667 C CA . ASP A 1 215 ? -16.331 2.077 -1.076 1.00 88.62 215 ASP A CA 1
ATOM 1668 C C . ASP A 1 215 ? -17.058 3.160 -0.244 1.00 88.62 215 ASP A C 1
ATOM 1670 O O . ASP A 1 215 ? -17.814 2.868 0.694 1.00 88.62 215 ASP A O 1
ATOM 1674 N N . PHE A 1 216 ? -16.796 4.429 -0.567 1.00 86.38 216 PHE A N 1
ATOM 1675 C CA . PHE A 1 216 ? -17.511 5.571 0.021 1.00 86.38 216 PHE A CA 1
ATOM 1676 C C . PHE A 1 216 ? -18.854 5.875 -0.671 1.00 86.38 216 PHE A C 1
ATOM 1678 O O . PHE A 1 216 ? -19.695 6.588 -0.112 1.00 86.38 216 PHE A O 1
ATOM 1685 N N . GLY A 1 217 ? -19.079 5.301 -1.849 1.00 81.19 217 GLY A N 1
ATOM 1686 C CA . GLY A 1 217 ? -20.291 5.377 -2.647 1.00 81.19 217 GLY A CA 1
ATOM 1687 C C . GLY A 1 217 ? -20.319 6.603 -3.551 1.00 81.19 217 GLY A C 1
ATOM 1688 O O . GLY A 1 217 ? -19.758 7.653 -3.236 1.00 81.19 217 GLY A O 1
ATOM 1689 N N . ASP A 1 218 ? -21.089 6.511 -4.637 1.00 68.00 218 ASP A N 1
ATOM 1690 C CA . ASP A 1 218 ? -21.194 7.531 -5.698 1.00 68.00 218 ASP A CA 1
ATOM 1691 C C . ASP A 1 218 ? -21.642 8.930 -5.233 1.00 68.00 218 ASP A C 1
ATOM 1693 O O . ASP A 1 218 ? -21.632 9.886 -6.009 1.00 68.00 218 ASP A O 1
ATOM 1697 N N . LYS A 1 219 ? -22.126 9.072 -3.993 1.00 58.16 219 LYS A N 1
ATOM 1698 C CA . LYS A 1 219 ? -22.818 10.286 -3.534 1.00 58.16 219 LYS A CA 1
ATOM 1699 C C . LYS A 1 219 ? -22.145 11.016 -2.384 1.00 58.16 219 LYS A C 1
ATOM 1701 O O . LYS A 1 219 ? -22.624 12.093 -2.027 1.00 58.16 219 LYS A O 1
ATOM 1706 N N . LYS A 1 220 ? -21.089 10.466 -1.778 1.00 70.19 220 LYS A N 1
ATOM 1707 C CA . LYS A 1 220 ? -20.486 11.063 -0.583 1.00 70.19 220 LYS A CA 1
ATOM 1708 C C . LYS A 1 220 ? -18.975 10.866 -0.558 1.00 70.19 220 LYS A C 1
ATOM 1710 O O . LYS A 1 220 ? -18.475 9.855 -0.089 1.00 70.19 220 LYS A O 1
ATOM 1715 N N . SER A 1 221 ? -18.249 11.877 -1.013 1.00 80.62 221 SER A N 1
ATOM 1716 C CA . SER A 1 221 ? -16.790 11.877 -0.950 1.00 80.62 221 SER A CA 1
ATOM 1717 C C . SER A 1 221 ? -16.326 12.243 0.453 1.00 80.62 221 SER A C 1
ATOM 1719 O O . SER A 1 221 ? -16.698 13.295 0.991 1.00 80.62 221 SER A O 1
ATOM 1721 N N . ALA A 1 222 ? -15.527 11.368 1.057 1.00 89.94 222 ALA A N 1
ATOM 1722 C CA . ALA A 1 222 ? -14.879 11.686 2.315 1.00 89.94 222 ALA A CA 1
ATOM 1723 C C . ALA A 1 222 ? -13.816 12.768 2.078 1.00 89.94 222 ALA A C 1
ATOM 1725 O O . ALA A 1 222 ? -13.123 12.761 1.070 1.00 89.94 222 ALA A O 1
ATOM 1726 N N . SER A 1 223 ? -13.712 13.729 2.985 1.00 92.56 223 SER A N 1
ATOM 1727 C CA . SER A 1 223 ? -12.715 14.809 2.940 1.00 92.56 223 SER A CA 1
ATOM 1728 C C . SER A 1 223 ? -11.821 14.814 4.175 1.00 92.56 223 SER A C 1
ATOM 1730 O O . SER A 1 223 ? -10.735 15.392 4.161 1.00 92.56 223 SER A O 1
ATOM 1732 N N . ARG A 1 224 ? -12.281 14.165 5.249 1.00 94.12 224 ARG A N 1
ATOM 1733 C CA . ARG A 1 224 ? -11.571 14.061 6.518 1.00 94.12 224 ARG A CA 1
ATOM 1734 C C . ARG A 1 224 ? -11.743 12.686 7.129 1.00 94.12 224 ARG A C 1
ATOM 1736 O O . ARG A 1 224 ? -12.758 12.021 6.902 1.00 94.12 224 ARG A O 1
ATOM 1743 N N . TYR A 1 225 ? -10.803 12.316 7.982 1.00 95.12 225 TYR A N 1
ATOM 1744 C CA . TYR A 1 225 ? -10.884 11.118 8.801 1.00 95.12 225 TYR A CA 1
ATOM 1745 C C . TYR A 1 225 ? -10.403 11.370 10.229 1.00 95.12 225 TYR A C 1
ATOM 1747 O O . TYR A 1 225 ? -9.706 12.339 10.511 1.00 95.12 225 TYR A O 1
ATOM 1755 N N . ASP A 1 226 ? -10.809 10.496 11.137 1.00 95.19 226 ASP A N 1
ATOM 1756 C CA . ASP A 1 226 ? -10.304 10.397 12.502 1.00 95.19 226 ASP A CA 1
ATOM 1757 C C . ASP A 1 226 ? -10.135 8.912 12.820 1.00 95.19 226 ASP A C 1
ATOM 1759 O O . ASP A 1 226 ? -11.131 8.186 12.847 1.00 95.19 226 ASP A O 1
ATOM 1763 N N . CYS A 1 227 ? -8.897 8.471 13.019 1.00 94.75 227 CYS A N 1
ATOM 1764 C CA . CYS A 1 227 ? -8.537 7.086 13.294 1.00 94.75 227 CYS A CA 1
ATOM 1765 C C . CYS A 1 227 ? -7.774 6.983 14.617 1.00 94.75 227 CYS A C 1
ATOM 1767 O O . CYS A 1 227 ? -6.888 7.791 14.911 1.00 94.75 227 CYS A O 1
ATOM 1769 N N . TRP A 1 228 ? -8.104 5.972 15.417 1.00 94.56 228 TRP A N 1
ATOM 1770 C CA . TRP A 1 228 ? -7.441 5.707 16.692 1.00 94.56 228 TRP A CA 1
ATOM 1771 C C . TRP A 1 228 ? -7.294 4.212 16.954 1.00 94.56 228 TRP A C 1
ATOM 1773 O O . TRP A 1 228 ? -8.120 3.407 16.513 1.00 94.56 228 TRP A O 1
ATOM 1783 N N . ILE A 1 229 ? -6.261 3.858 17.719 1.00 89.94 229 ILE A N 1
ATOM 1784 C CA . ILE A 1 229 ? -6.031 2.484 18.162 1.00 89.94 229 ILE A CA 1
ATOM 1785 C C . ILE A 1 229 ? -7.111 2.094 19.172 1.00 89.94 229 ILE A C 1
ATOM 1787 O O . ILE A 1 229 ? -7.455 2.855 20.083 1.00 89.94 229 ILE A O 1
ATOM 1791 N N . ARG A 1 230 ? -7.665 0.895 19.013 1.00 86.38 230 ARG A N 1
ATOM 1792 C CA . ARG A 1 230 ? -8.627 0.332 19.954 1.00 86.38 230 ARG A CA 1
ATOM 1793 C C . ARG A 1 230 ? -7.900 -0.106 21.228 1.00 86.38 230 ARG A C 1
ATOM 1795 O O . ARG A 1 230 ? -7.087 -1.023 21.186 1.00 86.38 230 ARG A O 1
ATOM 1802 N N . THR A 1 231 ? -8.216 0.555 22.337 1.00 84.44 231 THR A N 1
ATOM 1803 C CA . THR A 1 231 ? -7.796 0.179 23.699 1.00 84.44 231 THR A CA 1
ATOM 1804 C C . THR A 1 231 ? -8.722 -0.854 24.312 1.00 84.44 231 THR A C 1
ATOM 1806 O O . THR A 1 231 ? -9.949 -0.704 24.091 1.00 84.44 231 THR A O 1
#

Mean predicted aligned error: 14.19 Å

Organism: NCBI:txid1392245

Sequence (231 aa):
MRFSSIIAGVFAVATVVQSSPVTKYTPFYDTCGSVIDNTTKVYVLQNRGWGEPHAIGDKHDGYYPMAATFHVDGGYACKFYNEATRGIGSLIGQYYGLTDGNFGDNWAAFYECWKVKEGDEITSDAITTTDPKDVSLASQNAYPPCGYVYSVECGQYSLNESGKGKMQNFEINGESYMPIWYHVSSHCDCRFFSSLTTRFGPELLKQVKGTAEGDFGDKKSASRYDCWIRT

Foldseek 3Di:
DDDDDDDDDDPDPPPPPPPDPPPPPPPPADFFWWFAAPVRFIATDGAPDPDDKDFSDDDDPNDAGFTFKIFTAAQKKKWFFAADPVGTHDTQWIDHHGDIDGSVVGTGGIMHMHGHDDPPPDDRPTPPPPDPPPPPPPPVPQDQFQWWFAFPVRGIGTRHAQDPPRKDFCDDPNHGTWTFKIWGAQFKKKWFFAPDQDVVGTHTQDIDHHTDMDTSDPPGTTGIMHMHGDD